Protein AF-A0A133VL98-F1 (afdb_monomer_lite)

Organism: NCBI:txid1698280

Sequence (195 aa):
MYLKSVEPREIEEGDVVAFSITGAKRARYNYPSTIIHRVVNIEERDGTLWFQTAGDKTGKDPFKIVEYNARSKFTGFKIPRVGLALLFLNTGQGRMWLLFSGVFLLSLKFVPDAWEGWRENKEKTESIHEGVEKLKETAGRPAAEGSDIVMKRDEYGDVSEVRREGAGGRTPGDLNLVRNSAASNAQVGGGQSGE

Radius of gyration: 48.78 Å; chains: 1; bounding box: 79×40×134 Å

Foldseek 3Di:
DDWDFDQLVPDDQQWWFKFADDPVCCVVPVDDRIDTFGFHDWDDDPNWIWTFTQHPPGGTDPGIGTRVRTGTIDPPDDPPCPVVLVVLCVDPVVVVVVVCVVVVVVCVVVVVVVVVVVVVVVVVVVVVVVVVVVVCVVVVPPPPDDDPFDFDADPVGDTDGDDDDDDDDDDDDDDDDDDDDDDDDDDDDDDDDDD

Structure (mmCIF, N/CA/C/O backbone):
data_AF-A0A133VL98-F1
#
_entry.id   AF-A0A133VL98-F1
#
loop_
_atom_site.group_PDB
_atom_site.id
_atom_site.type_symbol
_atom_site.label_atom_id
_atom_site.label_alt_id
_atom_site.label_comp_id
_atom_site.label_asym_id
_atom_site.label_entity_id
_atom_site.label_seq_id
_atom_site.pdbx_PDB_ins_code
_atom_site.Cartn_x
_atom_site.Cartn_y
_atom_site.Cartn_z
_atom_site.occupancy
_atom_site.B_iso_or_equiv
_atom_site.auth_seq_id
_atom_site.auth_comp_id
_atom_site.auth_asym_id
_atom_site.auth_atom_id
_atom_site.pdbx_PDB_model_num
ATOM 1 N N . MET A 1 1 ? -2.925 -1.765 -2.560 1.00 55.00 1 MET A N 1
ATOM 2 C CA . MET A 1 1 ? -4.068 -1.821 -1.628 1.00 55.00 1 MET A CA 1
ATOM 3 C C . MET A 1 1 ? -5.061 -0.790 -2.113 1.00 55.00 1 MET A C 1
ATOM 5 O O . MET A 1 1 ? -4.667 0.361 -2.230 1.00 55.00 1 MET A O 1
ATOM 9 N N . TYR A 1 2 ? -6.269 -1.207 -2.488 1.00 59.25 2 TYR A N 1
ATOM 10 C CA . TYR A 1 2 ? -7.323 -0.291 -2.919 1.00 59.25 2 TYR A CA 1
ATOM 11 C C . TYR A 1 2 ? -8.307 -0.094 -1.763 1.00 59.25 2 TYR A C 1
ATOM 13 O O . TYR A 1 2 ? -8.718 -1.065 -1.126 1.00 59.25 2 TYR A O 1
ATOM 21 N N . LEU A 1 3 ? -8.614 1.163 -1.459 1.00 63.81 3 LEU A N 1
ATOM 22 C CA . LEU A 1 3 ? -9.565 1.563 -0.429 1.00 63.81 3 LEU A CA 1
ATOM 23 C C . LEU A 1 3 ? -10.762 2.181 -1.142 1.00 63.81 3 LEU A C 1
ATOM 25 O O . LEU A 1 3 ? -10.590 3.128 -1.908 1.00 63.81 3 LEU A O 1
ATOM 29 N N . LYS A 1 4 ? -11.959 1.644 -0.901 1.00 71.44 4 LYS A N 1
ATOM 30 C CA . LYS A 1 4 ? -13.205 2.232 -1.397 1.00 71.44 4 LYS A CA 1
ATOM 31 C C . LYS A 1 4 ? -13.918 2.897 -0.227 1.00 71.44 4 LYS A C 1
ATOM 33 O O . LYS A 1 4 ? -13.936 2.350 0.879 1.00 71.44 4 LYS A O 1
ATOM 38 N N . SER A 1 5 ? -14.476 4.081 -0.464 1.00 74.25 5 SER A N 1
ATOM 39 C CA . SER A 1 5 ? -15.420 4.670 0.482 1.00 74.25 5 SER A CA 1
ATOM 40 C C . SER A 1 5 ? -16.646 3.760 0.549 1.00 74.25 5 SER A C 1
ATOM 42 O O . SER A 1 5 ? -17.166 3.356 -0.492 1.00 74.25 5 SER A O 1
ATOM 44 N N . VAL A 1 6 ? -17.026 3.373 1.759 1.00 76.00 6 VAL A N 1
ATOM 45 C CA . VAL A 1 6 ? -18.205 2.547 2.026 1.00 76.00 6 VAL A CA 1
ATOM 46 C C . VAL A 1 6 ? -19.011 3.208 3.121 1.00 76.00 6 VAL A C 1
ATOM 48 O O . VAL A 1 6 ? -18.450 3.929 3.954 1.00 76.00 6 VAL A O 1
ATOM 51 N N . GLU A 1 7 ? -20.311 2.951 3.124 1.00 82.62 7 GLU A N 1
ATOM 52 C CA . GLU A 1 7 ? -21.143 3.363 4.241 1.00 82.62 7 GLU A CA 1
ATOM 53 C C . GLU A 1 7 ? -20.787 2.529 5.480 1.00 82.62 7 GLU A C 1
ATOM 55 O O . GLU A 1 7 ? -20.536 1.327 5.361 1.00 82.62 7 GLU A O 1
ATOM 60 N N . PRO A 1 8 ? -20.776 3.120 6.687 1.00 80.38 8 PRO A N 1
ATOM 61 C CA . PRO A 1 8 ? -20.433 2.378 7.897 1.00 80.38 8 PRO A CA 1
ATOM 62 C C . PRO A 1 8 ? -21.320 1.152 8.155 1.00 80.38 8 PRO A C 1
ATOM 64 O O . PRO A 1 8 ? -20.872 0.196 8.775 1.00 80.38 8 PRO A O 1
ATOM 67 N N . ARG A 1 9 ? -22.556 1.154 7.644 1.00 84.31 9 ARG A N 1
ATOM 68 C CA . ARG A 1 9 ? -23.511 0.042 7.766 1.00 84.31 9 ARG A CA 1
ATOM 69 C C . ARG A 1 9 ? -23.182 -1.165 6.883 1.00 84.31 9 ARG A C 1
ATOM 71 O O . ARG A 1 9 ? -23.701 -2.243 7.130 1.00 84.31 9 ARG A O 1
ATOM 78 N N . GLU A 1 10 ? -22.321 -0.999 5.881 1.00 85.38 10 GLU A N 1
ATOM 79 C CA . GLU A 1 10 ? -21.840 -2.084 5.009 1.00 85.38 10 GLU A CA 1
ATOM 80 C C . GLU A 1 10 ? -20.572 -2.768 5.561 1.00 85.38 10 GLU A C 1
ATOM 82 O O . GLU A 1 10 ? -19.949 -3.602 4.887 1.00 85.38 10 GLU A O 1
ATOM 87 N N . ILE A 1 11 ? -20.123 -2.355 6.750 1.00 87.44 11 ILE A N 1
ATOM 88 C CA . ILE A 1 11 ? -18.962 -2.917 7.435 1.00 87.44 11 ILE A CA 1
ATOM 89 C C . ILE A 1 11 ? -19.421 -4.105 8.273 1.00 87.44 11 ILE A C 1
ATOM 91 O O . ILE A 1 11 ? -20.312 -3.979 9.108 1.00 87.44 11 ILE A O 1
ATOM 95 N N . GLU A 1 12 ? -18.756 -5.236 8.084 1.00 89.88 12 GLU A N 1
ATOM 96 C CA . GLU A 1 12 ? -19.030 -6.488 8.777 1.00 89.88 12 GLU A CA 1
ATOM 97 C C . GLU A 1 12 ? -17.832 -6.912 9.638 1.00 89.88 12 GLU A C 1
ATOM 99 O O . GLU A 1 12 ? -16.698 -6.443 9.478 1.00 89.88 12 GLU A O 1
ATOM 104 N N . GLU A 1 13 ? -18.077 -7.818 10.584 1.00 91.38 13 GLU A N 1
ATOM 105 C CA . GLU A 1 13 ? -16.995 -8.446 11.339 1.00 91.38 13 GLU A CA 1
ATOM 106 C C . GLU A 1 13 ? -16.035 -9.180 10.387 1.00 91.38 13 GLU A C 1
ATOM 108 O O . GLU A 1 13 ? -16.440 -9.899 9.478 1.00 91.38 13 GLU A O 1
ATOM 113 N N . GLY A 1 14 ? -14.731 -8.997 10.594 1.00 88.00 14 GLY A N 1
ATOM 114 C CA . GLY A 1 14 ? -13.674 -9.544 9.743 1.00 88.00 14 GLY A CA 1
ATOM 115 C C . GLY A 1 14 ? -13.145 -8.578 8.680 1.00 88.00 14 GLY A C 1
ATOM 116 O O . GLY A 1 14 ? -12.031 -8.797 8.182 1.00 88.00 14 GLY A O 1
ATOM 117 N N . ASP A 1 15 ? -13.862 -7.489 8.388 1.00 88.94 15 ASP A N 1
ATOM 118 C CA . ASP A 1 15 ? -13.418 -6.467 7.441 1.00 88.94 15 ASP A CA 1
ATOM 119 C C . ASP A 1 15 ? -12.188 -5.707 7.935 1.00 88.94 15 ASP A C 1
ATOM 121 O O . ASP A 1 15 ? -12.038 -5.410 9.119 1.00 88.94 15 ASP A O 1
ATOM 125 N N . VAL A 1 16 ? -11.318 -5.324 7.000 1.00 89.12 16 VAL A N 1
ATOM 126 C CA . VAL A 1 16 ? -10.194 -4.422 7.273 1.00 89.12 16 VAL A CA 1
ATOM 127 C C . VAL A 1 16 ? -10.589 -3.017 6.840 1.00 89.12 16 VAL A C 1
ATOM 129 O O . VAL A 1 16 ? -10.832 -2.766 5.659 1.00 89.12 16 VAL A O 1
ATOM 132 N N . VAL A 1 17 ? -10.652 -2.092 7.792 1.00 89.19 17 VAL A N 1
ATOM 133 C CA . VAL A 1 17 ? -11.197 -0.748 7.577 1.00 89.19 17 VAL A CA 1
ATOM 134 C C . VAL A 1 17 ? -10.201 0.303 8.058 1.00 89.19 17 VAL A C 1
ATOM 136 O O . VAL A 1 17 ? -9.507 0.132 9.062 1.00 89.19 17 VAL A O 1
ATOM 139 N N . ALA A 1 18 ? -10.116 1.401 7.308 1.00 90.00 18 ALA A N 1
ATOM 140 C CA . ALA A 1 18 ? -9.372 2.588 7.692 1.00 90.00 18 ALA A CA 1
ATOM 141 C C . ALA A 1 18 ? -10.236 3.484 8.593 1.00 90.00 18 ALA A C 1
ATOM 143 O O . ALA A 1 18 ? -11.269 4.010 8.161 1.00 90.00 18 ALA A O 1
ATOM 144 N N . PHE A 1 19 ? -9.785 3.689 9.827 1.00 89.62 19 PHE A N 1
ATOM 145 C CA . PHE A 1 19 ? -10.451 4.509 10.833 1.00 89.62 19 PHE A CA 1
ATOM 146 C C . PHE A 1 19 ? -9.652 5.767 11.152 1.00 89.62 19 PHE A C 1
ATOM 148 O O . PHE A 1 19 ? -8.428 5.728 11.282 1.00 89.62 19 PHE A O 1
ATOM 155 N N . SER A 1 20 ? -10.355 6.880 11.350 1.00 91.00 20 SER A N 1
ATOM 156 C CA . SER A 1 20 ? -9.773 8.114 11.876 1.00 91.00 20 SER A CA 1
ATOM 157 C C . SER A 1 20 ? -9.850 8.141 13.404 1.00 91.00 20 SER A C 1
ATOM 159 O O . SER A 1 20 ? -10.906 7.909 13.988 1.00 91.00 20 SER A O 1
ATOM 161 N N . ILE A 1 21 ? -8.735 8.425 14.076 1.00 90.06 21 ILE A N 1
ATOM 162 C CA . ILE A 1 21 ? -8.673 8.419 15.543 1.00 90.06 21 ILE A CA 1
ATOM 163 C C . ILE A 1 21 ? -8.759 9.843 16.088 1.00 90.06 21 ILE A C 1
ATOM 165 O O . ILE A 1 21 ? -7.997 10.736 15.710 1.00 90.06 21 ILE A O 1
ATOM 169 N N . THR A 1 22 ? -9.687 10.055 17.022 1.00 89.38 22 THR A N 1
ATOM 170 C CA . THR A 1 22 ? -9.916 11.358 17.657 1.00 89.38 22 THR A CA 1
ATOM 171 C C . THR A 1 22 ? -8.702 11.819 18.472 1.00 89.38 22 THR A C 1
ATOM 173 O O . THR A 1 22 ? -7.936 11.010 18.995 1.00 89.38 22 THR A O 1
ATOM 176 N N . GLY A 1 23 ? -8.522 13.139 18.623 1.00 87.88 23 GLY A N 1
ATOM 177 C CA . GLY A 1 23 ? -7.403 13.735 19.376 1.00 87.88 23 GLY A CA 1
ATOM 178 C C . GLY A 1 23 ? -7.203 13.148 20.778 1.00 87.88 23 GLY A C 1
ATOM 179 O O . GLY A 1 23 ? -6.084 12.787 21.130 1.00 87.88 23 GLY A O 1
ATOM 180 N N . ALA A 1 24 ? -8.291 12.956 21.528 1.00 88.19 24 ALA A N 1
ATOM 181 C CA . ALA A 1 24 ? -8.246 12.399 22.880 1.00 88.19 24 ALA A CA 1
ATOM 182 C C . ALA A 1 24 ? -7.661 10.974 22.928 1.00 88.19 24 ALA A C 1
ATOM 184 O O . ALA A 1 24 ? -6.844 10.663 23.793 1.00 88.19 24 ALA A O 1
ATOM 185 N N . LYS A 1 25 ? -8.037 10.106 21.978 1.00 87.81 25 LYS A N 1
ATOM 186 C CA . LYS A 1 25 ? -7.529 8.725 21.907 1.00 87.81 25 LYS A CA 1
ATOM 187 C C . LYS A 1 25 ? -6.070 8.680 21.456 1.00 87.81 25 LYS A C 1
ATOM 189 O O . LYS A 1 25 ? -5.300 7.890 21.995 1.00 87.81 25 LYS A O 1
ATOM 194 N N . ARG A 1 26 ? -5.681 9.560 20.525 1.00 91.38 26 ARG A N 1
ATOM 195 C CA . ARG A 1 26 ? -4.285 9.700 20.076 1.00 91.38 26 ARG A CA 1
ATOM 196 C C . ARG A 1 26 ? -3.366 10.087 21.224 1.00 91.38 26 ARG A C 1
ATOM 198 O O . ARG A 1 26 ? -2.370 9.413 21.439 1.00 91.38 26 ARG A O 1
ATOM 205 N N . ALA A 1 27 ? -3.743 11.104 21.997 1.00 89.81 27 ALA A N 1
ATOM 206 C CA . ALA A 1 27 ? -2.965 11.546 23.151 1.00 89.81 27 ALA A CA 1
ATOM 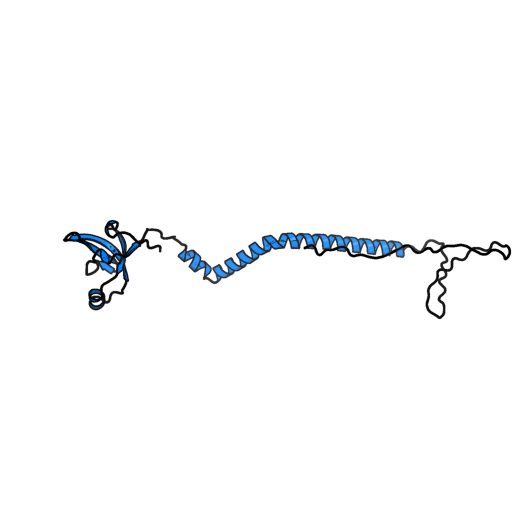207 C C . ALA A 1 27 ? -2.871 10.468 24.245 1.00 89.81 27 ALA A C 1
ATOM 209 O O . ALA A 1 27 ? -1.820 10.301 24.853 1.00 89.81 27 ALA A O 1
ATOM 210 N N . ARG A 1 28 ? -3.952 9.711 24.477 1.00 92.25 28 ARG A N 1
ATOM 211 C CA . ARG A 1 28 ? -4.004 8.698 25.541 1.00 92.25 28 ARG A CA 1
ATOM 212 C C . ARG A 1 28 ? -3.245 7.410 25.218 1.00 92.25 28 ARG A C 1
ATOM 214 O O . ARG A 1 28 ? -2.645 6.832 26.115 1.00 92.25 28 ARG A O 1
ATOM 221 N N . TYR A 1 29 ? -3.312 6.943 23.972 1.00 88.12 29 TYR A N 1
ATOM 222 C CA . TYR A 1 29 ? -2.774 5.636 23.569 1.00 88.12 29 TYR A CA 1
ATOM 223 C C . TYR A 1 29 ? -1.619 5.729 22.560 1.00 88.12 29 TYR A C 1
ATOM 225 O O . TYR A 1 29 ? -1.160 4.701 22.075 1.00 88.12 29 TYR A O 1
ATOM 233 N N . ASN A 1 30 ? -1.156 6.939 22.231 1.00 89.81 30 ASN A N 1
ATOM 234 C CA . ASN A 1 30 ? -0.119 7.207 21.228 1.00 89.81 30 ASN A CA 1
ATOM 235 C C . ASN A 1 30 ? -0.441 6.639 19.828 1.00 89.81 30 ASN A C 1
ATOM 237 O O . ASN A 1 30 ? 0.424 6.123 19.123 1.00 89.81 30 ASN A O 1
ATOM 241 N N . TYR A 1 31 ? -1.714 6.711 19.432 1.00 88.81 31 TYR A N 1
ATOM 242 C CA . TYR A 1 31 ? -2.167 6.272 18.110 1.00 88.81 31 TYR A CA 1
ATOM 243 C C . TYR A 1 31 ? -1.936 7.360 17.045 1.00 88.81 31 TYR A C 1
ATOM 245 O O . TYR A 1 31 ? -2.099 8.550 17.339 1.00 88.81 31 TYR A O 1
ATOM 253 N N . PRO A 1 32 ? -1.632 6.987 15.788 1.00 90.81 32 PRO A N 1
ATOM 254 C CA . PRO A 1 32 ? -1.598 7.933 14.675 1.00 90.81 32 PRO A CA 1
ATOM 255 C C . PRO A 1 32 ? -3.006 8.459 14.332 1.00 90.81 32 PRO A C 1
ATOM 257 O O . PRO A 1 32 ? -4.022 8.000 14.853 1.00 90.81 32 PRO A O 1
ATOM 260 N N . SER A 1 33 ? -3.082 9.448 13.434 1.00 90.75 33 SER A N 1
ATOM 261 C CA . SER A 1 33 ? -4.352 10.046 12.976 1.00 90.75 33 SER A CA 1
ATOM 262 C C . SER A 1 33 ? -5.288 9.068 12.272 1.00 90.75 33 SER A C 1
ATOM 264 O O . SER A 1 33 ? -6.508 9.223 12.352 1.00 90.75 33 SER A O 1
ATOM 266 N N . THR A 1 34 ? -4.720 8.080 11.586 1.00 90.12 34 THR A N 1
ATOM 267 C CA . THR A 1 34 ? -5.447 7.059 10.836 1.00 90.12 34 THR A CA 1
ATOM 268 C C . THR A 1 34 ? -4.836 5.699 11.128 1.00 90.12 34 THR A C 1
ATOM 270 O O . THR A 1 34 ? -3.613 5.564 11.111 1.00 90.12 34 THR A O 1
ATOM 273 N N . ILE A 1 35 ? -5.683 4.702 11.363 1.00 89.88 35 ILE A N 1
ATOM 274 C CA . ILE A 1 35 ? -5.284 3.300 11.513 1.00 89.88 35 ILE A CA 1
ATOM 275 C C . ILE A 1 35 ? -6.055 2.415 10.547 1.00 89.88 35 ILE A C 1
ATOM 277 O O . ILE A 1 35 ? -7.164 2.751 10.146 1.00 89.88 35 ILE A O 1
ATOM 281 N N . ILE A 1 36 ? -5.466 1.280 10.187 1.00 90.31 36 ILE A N 1
ATOM 282 C CA . ILE A 1 36 ? -6.077 0.279 9.311 1.00 90.31 36 ILE A CA 1
ATOM 283 C C . ILE A 1 36 ? -6.112 -1.033 10.082 1.00 90.31 36 ILE A C 1
ATOM 285 O O . ILE A 1 36 ? -5.116 -1.752 10.108 1.00 90.31 36 ILE A O 1
ATOM 289 N N . HIS A 1 37 ? -7.231 -1.315 10.740 1.00 92.50 37 HIS A N 1
ATOM 290 C CA . HIS A 1 37 ? -7.387 -2.473 11.621 1.00 92.50 37 HIS A CA 1
ATOM 291 C C . HIS A 1 37 ? -8.571 -3.338 11.176 1.00 92.50 37 HIS A C 1
ATOM 293 O O . HIS A 1 37 ? -9.436 -2.896 10.413 1.00 92.50 37 HIS A O 1
ATOM 299 N N . ARG A 1 38 ? -8.597 -4.586 11.653 1.00 92.38 38 ARG A N 1
ATOM 300 C CA . ARG A 1 38 ? -9.685 -5.529 11.394 1.00 92.38 38 ARG A CA 1
ATOM 301 C C . ARG A 1 38 ? -10.812 -5.323 12.392 1.00 92.38 38 ARG A C 1
ATOM 303 O O . ARG A 1 38 ? -10.549 -5.255 13.591 1.00 92.38 38 ARG A O 1
ATOM 310 N N . VAL A 1 39 ? -12.049 -5.256 11.922 1.00 93.12 39 VAL A N 1
ATOM 311 C CA . VAL A 1 39 ? -13.232 -5.252 12.784 1.00 93.12 39 VAL A CA 1
ATOM 312 C C . VAL A 1 39 ? -13.392 -6.644 13.379 1.00 93.12 39 VAL A C 1
ATOM 314 O O . VAL A 1 39 ? -13.427 -7.634 12.656 1.00 93.12 39 VAL A O 1
ATOM 317 N N . VAL A 1 40 ? -13.441 -6.731 14.704 1.00 94.00 40 VAL A N 1
ATOM 318 C CA . VAL A 1 40 ? -13.611 -7.999 15.432 1.00 94.00 40 VAL A CA 1
ATOM 319 C C . VAL A 1 40 ? -14.949 -8.093 16.140 1.00 94.00 40 VAL A C 1
ATOM 321 O O . VAL A 1 40 ? -15.316 -9.179 16.570 1.00 94.00 40 VAL A O 1
ATOM 324 N N . ASN A 1 41 ? -15.628 -6.962 16.329 1.00 93.56 41 ASN A N 1
ATOM 325 C CA . ASN A 1 41 ? -16.986 -6.926 16.838 1.00 93.56 41 ASN A CA 1
ATOM 326 C C . ASN A 1 41 ? -17.671 -5.604 16.465 1.00 93.56 41 ASN A C 1
ATOM 328 O O . ASN A 1 41 ? -17.003 -4.565 16.390 1.00 93.56 41 ASN A O 1
ATOM 332 N N . ILE A 1 42 ? -18.985 -5.650 16.254 1.00 93.81 42 ILE A N 1
ATOM 333 C CA . ILE A 1 42 ? -19.828 -4.480 15.992 1.00 93.81 42 ILE A CA 1
ATOM 334 C C . ILE A 1 42 ? -20.929 -4.431 17.051 1.00 93.81 42 ILE A C 1
ATOM 336 O O . ILE A 1 42 ? -21.675 -5.390 17.226 1.00 93.81 42 ILE A O 1
ATOM 340 N N . GLU A 1 43 ? -21.045 -3.303 17.748 1.00 93.38 43 GLU A N 1
ATOM 341 C CA . GLU A 1 43 ? -22.128 -3.051 18.698 1.00 93.38 43 GLU A CA 1
ATOM 342 C C . GLU A 1 43 ? -22.950 -1.848 18.253 1.00 93.38 43 GLU A C 1
ATOM 344 O O . GLU A 1 43 ? -22.394 -0.800 17.936 1.00 93.38 43 GLU A O 1
ATOM 349 N N . GLU A 1 44 ? -24.272 -1.959 18.306 1.00 92.88 44 GLU A N 1
ATOM 350 C CA . GLU A 1 44 ? -25.168 -0.823 18.115 1.00 92.88 44 GLU A CA 1
ATOM 351 C C . GLU A 1 44 ? -25.629 -0.295 19.476 1.00 92.88 44 GLU A C 1
ATOM 353 O O . GLU A 1 44 ? -26.091 -1.053 20.332 1.00 92.88 44 GLU A O 1
ATOM 358 N N . ARG A 1 45 ? -25.473 1.013 19.700 1.00 91.62 45 ARG A N 1
ATOM 359 C CA . ARG A 1 45 ? -25.960 1.704 20.901 1.00 91.62 45 ARG A CA 1
ATOM 360 C C . ARG A 1 45 ? -26.615 3.005 20.477 1.00 91.62 45 ARG A C 1
ATOM 362 O O . ARG A 1 45 ? -25.981 3.798 19.785 1.00 91.62 45 ARG A O 1
ATOM 369 N N . ASP A 1 46 ? -27.866 3.206 20.879 1.00 89.06 46 ASP A N 1
ATOM 370 C CA . ASP A 1 46 ? -28.643 4.415 20.573 1.00 89.06 46 ASP A CA 1
ATOM 371 C C . ASP A 1 46 ? -28.686 4.741 19.064 1.00 89.06 46 ASP A C 1
ATOM 373 O O . ASP A 1 46 ? -28.533 5.888 18.649 1.00 89.06 46 ASP A O 1
ATOM 377 N N . GLY A 1 47 ? -28.827 3.708 18.221 1.00 86.94 47 GLY A N 1
ATOM 378 C CA . GLY A 1 47 ? -28.854 3.841 16.757 1.00 86.94 47 GLY A CA 1
ATOM 379 C C . GLY A 1 47 ? -27.506 4.182 16.112 1.00 86.94 47 GLY A C 1
ATOM 380 O O . GLY A 1 47 ? -27.463 4.487 14.922 1.00 86.94 47 GLY A O 1
ATOM 381 N N . THR A 1 48 ? -26.417 4.162 16.887 1.00 90.38 48 THR A N 1
ATOM 382 C CA . THR A 1 48 ? -25.053 4.442 16.426 1.00 90.38 48 THR A CA 1
ATOM 383 C C . THR A 1 48 ? -24.208 3.172 16.477 1.00 90.38 48 THR A C 1
ATOM 385 O O . THR A 1 48 ? -24.151 2.503 17.516 1.00 90.38 48 THR A O 1
ATOM 388 N N . LEU A 1 49 ? -23.492 2.859 15.391 1.00 91.81 49 LEU A N 1
ATOM 389 C CA . LEU A 1 49 ? -22.579 1.714 15.356 1.00 91.81 49 LEU A CA 1
ATOM 390 C C . LEU A 1 49 ? -21.229 2.029 16.022 1.00 91.81 49 LEU A C 1
ATOM 392 O O . LEU A 1 49 ? -20.614 3.086 15.830 1.00 91.81 49 LEU A O 1
ATOM 396 N N . TRP A 1 50 ? -20.746 1.061 16.795 1.00 93.19 50 TRP A N 1
ATOM 397 C CA . TRP A 1 50 ? -19.465 1.062 17.483 1.00 93.19 50 TRP A CA 1
ATOM 398 C C . TRP A 1 50 ? -18.655 -0.155 17.056 1.00 93.19 50 TRP A C 1
ATOM 400 O O . TRP A 1 50 ? -19.010 -1.299 17.323 1.00 93.19 50 TRP A O 1
ATOM 410 N N . PHE A 1 51 ? -17.511 0.107 16.444 1.00 93.75 51 PHE A N 1
ATOM 411 C CA . PHE A 1 51 ? -16.582 -0.902 15.972 1.00 93.75 51 PHE A CA 1
ATOM 412 C C . PHE A 1 51 ? -15.524 -1.193 17.029 1.00 93.75 51 PHE A C 1
ATOM 414 O O . PHE A 1 51 ? -14.794 -0.301 17.468 1.00 93.75 51 PHE A O 1
ATOM 421 N N . GLN A 1 52 ? -15.403 -2.456 17.415 1.00 94.31 52 GLN A N 1
ATOM 422 C CA . GLN A 1 52 ? -14.231 -2.963 18.108 1.00 94.31 52 GLN A CA 1
ATOM 423 C C . GLN A 1 52 ? -13.251 -3.482 17.060 1.00 94.31 52 GLN A C 1
ATOM 425 O O . GLN A 1 52 ? -13.588 -4.343 16.247 1.00 94.31 52 GLN A O 1
ATOM 430 N N . THR A 1 53 ? -12.026 -2.975 17.094 1.00 94.12 53 THR A N 1
ATOM 431 C CA . THR A 1 53 ? -10.999 -3.295 16.104 1.00 94.12 53 THR A CA 1
ATOM 432 C C . THR A 1 53 ? -9.822 -4.028 16.734 1.00 94.12 53 THR A C 1
ATOM 434 O O . THR A 1 53 ? -9.640 -4.004 17.954 1.00 94.12 53 THR A O 1
ATOM 437 N N . ALA A 1 54 ? -9.058 -4.740 15.909 1.00 93.06 54 ALA A N 1
ATOM 438 C CA . ALA A 1 54 ? -7.832 -5.418 16.292 1.00 93.06 54 ALA A CA 1
ATOM 439 C C . ALA A 1 54 ? -6.773 -5.275 15.196 1.00 93.06 54 ALA A C 1
ATOM 441 O O . ALA A 1 54 ? -7.061 -5.439 14.004 1.00 93.06 54 ALA A O 1
ATOM 442 N N . GLY A 1 55 ? -5.538 -4.996 15.602 1.00 87.00 55 GLY A N 1
ATOM 443 C CA . GLY A 1 55 ? -4.397 -5.041 14.696 1.00 87.00 55 GLY A CA 1
ATOM 444 C C . GLY A 1 55 ? -3.945 -6.482 14.462 1.00 87.00 55 GLY A C 1
ATOM 445 O O . GLY A 1 55 ? -3.958 -7.301 15.380 1.00 87.00 55 GLY A O 1
ATOM 446 N N . ASP A 1 56 ? -3.477 -6.786 13.248 1.00 81.31 56 ASP A N 1
ATOM 447 C CA . ASP A 1 56 ? -3.093 -8.150 12.839 1.00 81.31 56 ASP A CA 1
ATOM 448 C C . ASP A 1 56 ? -1.989 -8.784 13.714 1.00 81.31 56 ASP A C 1
ATOM 450 O O . ASP A 1 56 ? -1.839 -10.003 13.731 1.00 81.31 56 ASP A O 1
ATOM 454 N N . LYS A 1 57 ? -1.208 -7.972 14.441 1.00 82.25 57 LYS A N 1
ATOM 455 C CA . LYS A 1 57 ? -0.163 -8.433 15.375 1.00 82.25 57 LYS A CA 1
ATOM 456 C C . LYS A 1 57 ? -0.359 -7.982 16.824 1.00 82.25 57 LYS A C 1
ATOM 458 O O . LYS A 1 57 ? 0.361 -8.453 17.696 1.00 82.25 57 LYS A O 1
ATOM 463 N N . THR A 1 58 ? -1.276 -7.054 17.080 1.00 78.94 58 THR A N 1
ATOM 464 C CA . THR A 1 58 ? -1.379 -6.325 18.357 1.00 78.94 58 THR A CA 1
ATOM 465 C C . THR A 1 58 ? -2.620 -6.682 19.172 1.00 78.94 58 THR A C 1
ATOM 467 O O . THR A 1 58 ? -2.759 -6.203 20.294 1.00 78.94 58 THR A O 1
ATOM 470 N N . GLY A 1 59 ? -3.488 -7.566 18.668 1.00 87.44 59 GLY A N 1
ATOM 471 C CA . GLY A 1 59 ? -4.705 -7.967 19.373 1.00 87.44 59 GLY A CA 1
ATOM 472 C C . GLY A 1 59 ? -5.774 -6.871 19.363 1.00 87.44 59 GLY A C 1
ATOM 473 O O . GLY A 1 59 ? -5.734 -5.972 18.524 1.00 87.44 59 GLY A O 1
ATOM 474 N N . LYS A 1 60 ? -6.763 -6.979 20.262 1.00 92.44 60 LYS A N 1
ATOM 475 C CA . LYS A 1 60 ? -7.905 -6.050 20.344 1.00 92.44 60 LYS A CA 1
ATOM 476 C C . LYS A 1 60 ? -7.465 -4.669 20.836 1.00 92.44 60 LYS A C 1
ATOM 478 O O . LYS A 1 60 ? -6.741 -4.563 21.823 1.00 92.44 60 LYS A O 1
ATOM 483 N N . ASP A 1 61 ? -7.978 -3.625 20.198 1.00 90.38 61 ASP A N 1
ATOM 484 C CA . ASP A 1 61 ? -7.714 -2.243 20.587 1.00 90.38 61 ASP A CA 1
ATOM 485 C C . ASP A 1 61 ? -8.384 -1.900 21.930 1.00 90.38 61 ASP A C 1
ATOM 487 O O . ASP A 1 61 ? -9.486 -2.376 22.218 1.00 90.38 61 ASP A O 1
ATOM 491 N N . PRO A 1 62 ? -7.784 -1.024 22.756 1.00 89.75 62 PRO A N 1
ATOM 492 C CA . PRO A 1 62 ? -8.302 -0.704 24.089 1.00 89.75 62 PRO A CA 1
ATOM 493 C C . PRO A 1 62 ? -9.547 0.202 24.071 1.00 89.75 62 PRO A C 1
ATOM 495 O O . PRO A 1 62 ? -10.001 0.656 25.120 1.00 89.75 62 PRO A O 1
ATOM 498 N N . PHE A 1 63 ? -10.085 0.519 22.892 1.00 90.62 63 PHE A N 1
ATOM 499 C CA . PHE A 1 63 ? -11.252 1.373 22.714 1.00 90.62 63 PHE A CA 1
ATOM 500 C C . PHE A 1 63 ? -12.075 0.940 21.500 1.00 90.62 63 PHE A C 1
ATOM 502 O O . PHE A 1 63 ? -11.564 0.329 20.566 1.00 90.62 63 PHE A O 1
ATOM 509 N N . LYS A 1 64 ? -13.342 1.357 21.490 1.00 91.62 64 LYS A N 1
ATOM 510 C CA . LYS A 1 64 ? -14.241 1.235 20.337 1.00 91.62 64 LYS A CA 1
ATOM 511 C C . LYS A 1 64 ? -14.224 2.503 19.495 1.00 91.62 64 LYS A C 1
ATOM 513 O O . LYS A 1 64 ? -13.957 3.598 20.007 1.00 91.62 64 LYS A O 1
ATOM 518 N N . ILE A 1 65 ? -14.498 2.375 18.207 1.00 91.19 65 ILE A N 1
ATOM 519 C CA . ILE A 1 65 ? -14.496 3.458 17.225 1.00 91.19 65 ILE A CA 1
ATOM 520 C C . ILE A 1 65 ? -15.917 3.645 16.711 1.00 91.19 65 ILE A C 1
ATOM 522 O O . ILE A 1 65 ? -16.571 2.685 16.341 1.00 91.19 65 ILE A O 1
ATOM 526 N N . VAL A 1 66 ? -16.398 4.883 16.708 1.00 91.44 66 VAL A N 1
ATOM 527 C CA . VAL A 1 66 ? -17.765 5.192 16.272 1.00 91.44 66 VAL A CA 1
ATOM 528 C C . VAL A 1 66 ? -17.851 5.248 14.751 1.00 91.44 66 VAL A C 1
ATOM 530 O O . VAL A 1 66 ? -16.865 5.596 14.096 1.00 91.44 66 VAL A O 1
ATOM 533 N N . GLU A 1 67 ? -19.030 4.968 14.208 1.00 87.81 67 GLU A N 1
ATOM 534 C CA . GLU A 1 67 ? -19.275 4.799 12.778 1.00 87.81 67 GLU A CA 1
ATOM 535 C C . GLU A 1 67 ? -18.812 5.949 11.880 1.00 87.81 67 GLU A C 1
ATOM 537 O O . GLU A 1 67 ? -18.205 5.713 10.839 1.00 87.81 67 GLU A O 1
ATOM 542 N N . TYR A 1 68 ? -18.965 7.196 12.330 1.00 85.19 68 TYR A N 1
ATOM 543 C CA . TYR A 1 68 ? -18.542 8.391 11.589 1.00 85.19 68 TYR A CA 1
ATOM 544 C C . TYR A 1 68 ? -17.020 8.507 11.401 1.00 85.19 68 TYR A C 1
ATOM 546 O O . TYR A 1 68 ? -16.544 9.323 10.613 1.00 85.19 68 TYR A O 1
ATOM 554 N N . ASN A 1 69 ? -16.231 7.711 12.127 1.00 85.25 69 ASN A N 1
ATOM 555 C CA . ASN A 1 69 ? -14.782 7.658 11.962 1.00 85.25 69 ASN A CA 1
ATOM 556 C C . ASN A 1 69 ? -14.327 6.571 10.978 1.00 85.25 69 ASN A C 1
ATOM 558 O O . ASN A 1 69 ? -13.130 6.510 10.678 1.00 85.25 69 ASN A O 1
ATOM 562 N N . ALA A 1 70 ? -15.230 5.718 10.488 1.00 82.88 70 ALA A N 1
ATOM 563 C CA . ALA A 1 70 ? -14.933 4.742 9.448 1.00 82.88 70 ALA A CA 1
ATOM 564 C C . ALA A 1 70 ? -14.911 5.448 8.087 1.00 82.88 70 ALA A C 1
ATOM 566 O O . ALA A 1 70 ? -15.916 5.996 7.646 1.00 82.88 70 ALA A O 1
ATOM 567 N N . ARG A 1 71 ? -13.748 5.486 7.424 1.00 77.94 71 ARG A N 1
ATOM 568 C CA . ARG A 1 71 ? -13.599 6.218 6.152 1.00 77.94 71 ARG A CA 1
ATOM 569 C C . ARG A 1 71 ? -13.666 5.321 4.930 1.00 77.94 71 ARG A C 1
ATOM 571 O O . ARG A 1 71 ? -14.169 5.730 3.883 1.00 77.94 71 ARG A O 1
ATOM 578 N N . SER A 1 72 ? -13.045 4.147 5.001 1.00 73.31 72 SER A N 1
ATOM 579 C CA . SER A 1 72 ? -12.857 3.306 3.817 1.00 73.31 72 SER A CA 1
ATOM 580 C C . SER A 1 72 ? -12.662 1.842 4.185 1.00 73.31 72 SER A C 1
ATOM 582 O O . SER A 1 72 ? -11.854 1.533 5.061 1.00 73.31 72 SER A O 1
ATOM 584 N N . LYS A 1 73 ? -13.341 0.943 3.469 1.00 75.25 73 LYS A N 1
ATOM 585 C CA . LYS A 1 73 ? -13.191 -0.513 3.592 1.00 75.25 73 LYS A CA 1
ATOM 586 C C . LYS A 1 73 ? -12.197 -1.013 2.558 1.00 75.25 73 LYS A C 1
ATOM 588 O O . LYS A 1 73 ? -12.149 -0.550 1.412 1.00 75.25 73 LYS A O 1
ATOM 593 N N . PHE A 1 74 ? -11.366 -1.954 2.983 1.00 70.75 74 PHE A N 1
ATOM 594 C CA . PHE A 1 74 ? -10.486 -2.681 2.091 1.00 70.75 74 PHE A CA 1
ATOM 595 C C . PHE A 1 74 ? -11.328 -3.622 1.229 1.00 70.75 74 PHE A C 1
ATOM 597 O O . PHE A 1 74 ? -11.952 -4.547 1.736 1.00 70.75 74 PHE A O 1
ATOM 604 N N . THR A 1 75 ? -11.330 -3.416 -0.086 1.00 60.91 75 THR A N 1
ATOM 605 C CA . THR A 1 75 ? -12.184 -4.174 -1.018 1.00 60.91 75 THR A CA 1
ATOM 606 C C . THR A 1 75 ? -11.669 -5.582 -1.336 1.00 60.91 75 THR A C 1
ATOM 608 O O . THR A 1 75 ? -12.073 -6.177 -2.330 1.00 60.91 75 THR A O 1
ATOM 611 N N . GLY A 1 76 ? -10.717 -6.118 -0.565 1.00 56.56 76 GLY A N 1
ATOM 612 C CA . GLY A 1 76 ? -10.133 -7.441 -0.816 1.00 56.56 76 GLY A CA 1
ATOM 613 C C . GLY A 1 76 ? -9.210 -7.515 -2.041 1.00 56.56 76 GLY A C 1
ATOM 614 O O . GLY A 1 76 ? -8.491 -8.501 -2.202 1.00 56.56 76 GLY A O 1
ATOM 615 N N . PHE A 1 77 ? -9.146 -6.471 -2.878 1.00 51.81 77 PHE A N 1
ATOM 616 C CA . PHE A 1 77 ? -8.278 -6.443 -4.053 1.00 51.81 77 PHE A CA 1
ATOM 617 C C . PHE A 1 77 ? -6.818 -6.189 -3.652 1.00 51.81 77 PHE A C 1
ATOM 619 O O . PHE A 1 77 ? -6.289 -5.070 -3.632 1.00 51.81 77 PHE A O 1
ATOM 626 N N . LYS A 1 78 ? -6.146 -7.278 -3.295 1.00 57.47 78 LYS A N 1
ATOM 627 C CA . LYS A 1 78 ? -4.693 -7.387 -3.258 1.00 57.47 78 LYS A CA 1
ATOM 628 C C . LYS A 1 78 ? -4.296 -7.931 -4.621 1.00 57.47 78 LYS A C 1
ATOM 630 O O . LYS A 1 78 ? -4.731 -9.023 -4.944 1.00 57.47 78 LYS A O 1
ATOM 635 N N . ILE A 1 79 ? -3.483 -7.223 -5.406 1.00 64.75 79 ILE A N 1
ATOM 636 C CA . ILE A 1 79 ? -2.836 -7.875 -6.550 1.00 64.75 79 ILE A CA 1
ATOM 637 C C . ILE A 1 79 ? -1.647 -8.642 -5.970 1.00 64.75 79 ILE A C 1
ATOM 639 O O . ILE A 1 79 ? -0.637 -8.015 -5.614 1.00 64.75 79 ILE A O 1
ATOM 643 N N . PRO A 1 80 ? -1.760 -9.966 -5.753 1.00 64.19 80 PRO A N 1
ATOM 644 C CA . PRO A 1 80 ? -0.646 -10.722 -5.219 1.00 64.19 80 PRO A CA 1
ATOM 645 C C . PRO A 1 80 ? 0.527 -10.604 -6.196 1.00 64.19 80 PRO A C 1
ATOM 647 O O . PRO A 1 80 ? 0.344 -10.580 -7.409 1.00 64.19 80 PRO A O 1
ATOM 650 N N . ARG A 1 81 ? 1.746 -10.527 -5.660 1.00 71.56 81 ARG A N 1
ATOM 651 C CA . ARG A 1 81 ? 3.003 -10.552 -6.429 1.00 71.56 81 ARG A CA 1
ATOM 652 C C . ARG A 1 81 ? 3.314 -9.340 -7.317 1.00 71.56 81 ARG A C 1
ATOM 654 O O . ARG A 1 81 ? 4.452 -9.253 -7.754 1.00 71.56 81 ARG A O 1
ATOM 661 N N . VAL A 1 82 ? 2.432 -8.350 -7.488 1.00 77.69 82 VAL A N 1
ATOM 662 C CA . VAL A 1 82 ? 2.825 -7.083 -8.156 1.00 77.69 82 VAL A CA 1
ATOM 663 C C . VAL A 1 82 ? 3.937 -6.374 -7.391 1.00 77.69 82 VAL A C 1
ATOM 665 O O . VAL A 1 82 ? 4.894 -5.903 -7.994 1.00 77.69 82 VAL A O 1
ATOM 668 N N . GLY A 1 83 ? 3.865 -6.377 -6.058 1.00 78.38 83 GLY A N 1
ATOM 669 C CA . GLY A 1 83 ? 4.958 -5.867 -5.230 1.00 78.38 83 GLY A CA 1
ATOM 670 C C . GLY A 1 83 ? 6.271 -6.614 -5.473 1.00 78.38 83 GLY A C 1
ATOM 671 O O . GLY A 1 83 ? 7.312 -5.980 -5.548 1.00 78.38 83 GLY A O 1
ATOM 672 N N . LEU A 1 84 ? 6.222 -7.936 -5.672 1.00 82.94 84 LEU A N 1
ATOM 673 C CA . LEU A 1 84 ? 7.401 -8.753 -5.984 1.00 82.94 84 LEU A CA 1
ATOM 674 C C . LEU A 1 84 ? 7.939 -8.474 -7.391 1.00 82.94 84 LEU A C 1
ATOM 676 O O . LEU A 1 84 ? 9.148 -8.398 -7.557 1.00 82.94 84 LEU A O 1
ATOM 680 N N . ALA A 1 85 ? 7.067 -8.278 -8.382 1.00 80.94 85 ALA A N 1
ATOM 681 C CA . ALA A 1 85 ? 7.470 -7.896 -9.732 1.00 80.94 85 ALA A CA 1
ATOM 682 C C . ALA A 1 85 ? 8.152 -6.519 -9.738 1.00 80.94 85 ALA A C 1
ATOM 684 O O . ALA A 1 85 ? 9.241 -6.378 -10.280 1.00 80.94 85 ALA A O 1
ATOM 685 N N . LEU A 1 86 ? 7.573 -5.523 -9.060 1.00 83.88 86 LEU A N 1
ATOM 686 C CA . LEU A 1 86 ? 8.191 -4.202 -8.898 1.00 83.88 86 LEU A CA 1
ATOM 687 C C . LEU A 1 86 ? 9.525 -4.280 -8.146 1.00 83.88 86 LEU A C 1
ATOM 689 O O . LEU A 1 86 ? 10.491 -3.622 -8.528 1.00 83.88 86 LEU A O 1
ATOM 693 N N . LEU A 1 87 ? 9.600 -5.115 -7.106 1.00 84.38 87 LEU A N 1
ATOM 694 C CA . LEU A 1 87 ? 10.838 -5.343 -6.367 1.00 84.38 87 LEU A CA 1
ATOM 695 C C . LEU A 1 87 ? 11.902 -5.996 -7.258 1.00 84.38 87 LEU A C 1
ATOM 697 O O . LEU A 1 87 ? 13.053 -5.570 -7.233 1.00 84.38 87 LEU A O 1
ATOM 701 N N . PHE A 1 88 ? 11.510 -6.972 -8.082 1.00 88.19 88 PHE A N 1
ATOM 702 C CA . PHE A 1 88 ? 12.373 -7.624 -9.063 1.00 88.19 88 PHE A CA 1
ATOM 703 C C . PHE A 1 88 ? 12.900 -6.624 -10.095 1.00 88.19 88 PHE A C 1
ATOM 705 O O . PHE A 1 88 ? 14.110 -6.570 -10.299 1.00 88.19 88 PHE A O 1
ATOM 712 N N . LEU A 1 89 ? 12.041 -5.774 -10.667 1.00 87.25 89 LEU A N 1
ATOM 713 C CA . LEU A 1 89 ? 12.455 -4.713 -11.595 1.00 87.25 89 LEU A CA 1
ATOM 714 C C . LEU A 1 89 ? 13.467 -3.742 -10.964 1.00 87.25 89 LEU A C 1
ATOM 716 O O . LEU A 1 89 ? 14.322 -3.214 -11.670 1.00 87.25 89 LEU A O 1
ATOM 720 N N . ASN A 1 90 ? 13.409 -3.527 -9.646 1.00 88.06 90 ASN A N 1
ATOM 721 C CA . ASN A 1 90 ? 14.366 -2.677 -8.936 1.00 88.06 90 ASN A CA 1
ATOM 722 C C . ASN A 1 90 ? 15.698 -3.382 -8.594 1.00 88.06 90 ASN A C 1
ATOM 724 O O . ASN A 1 90 ? 16.661 -2.736 -8.172 1.00 88.06 90 ASN A O 1
ATOM 728 N N . THR A 1 91 ? 15.796 -4.700 -8.776 1.00 93.19 91 THR A N 1
ATOM 729 C CA . THR A 1 91 ? 17.072 -5.416 -8.628 1.00 93.19 91 THR A CA 1
ATOM 730 C C . THR A 1 91 ? 18.003 -5.147 -9.814 1.00 93.19 91 THR A C 1
ATOM 732 O O . THR A 1 91 ? 17.563 -4.796 -10.908 1.00 93.19 91 THR A O 1
ATOM 735 N N . GLY A 1 92 ? 19.313 -5.349 -9.628 1.00 92.62 92 GLY A N 1
ATOM 736 C CA . GLY A 1 92 ? 20.282 -5.234 -10.728 1.00 92.62 92 GLY A CA 1
ATOM 737 C C . GLY A 1 92 ? 19.975 -6.179 -11.896 1.00 92.62 92 GLY A C 1
ATOM 738 O O . GLY A 1 92 ? 20.050 -5.770 -13.052 1.00 92.62 92 GLY A O 1
ATOM 739 N N . GLN A 1 93 ? 19.548 -7.408 -11.591 1.00 90.88 93 GLN A N 1
ATOM 740 C CA . GLN A 1 93 ? 19.176 -8.416 -12.588 1.00 90.88 93 GLN A CA 1
ATOM 741 C C . GLN A 1 93 ? 17.895 -8.034 -13.341 1.00 90.88 93 GLN A C 1
ATOM 743 O O . GLN A 1 93 ? 17.854 -8.135 -14.565 1.00 90.88 93 GLN A O 1
ATOM 748 N N . GLY A 1 94 ? 16.874 -7.535 -12.637 1.00 90.06 94 GLY A N 1
ATOM 749 C CA . GLY A 1 94 ? 15.629 -7.091 -13.266 1.00 90.06 94 GLY A CA 1
ATOM 750 C C . GLY A 1 94 ? 15.822 -5.882 -14.181 1.00 90.06 94 GLY A C 1
ATOM 751 O O . GLY A 1 94 ? 15.242 -5.841 -15.264 1.00 90.06 94 GLY A O 1
ATOM 752 N N . ARG A 1 95 ? 16.702 -4.940 -13.813 1.00 91.81 95 ARG A N 1
ATOM 753 C CA . ARG A 1 95 ? 17.072 -3.823 -14.697 1.00 91.81 95 ARG A CA 1
ATOM 754 C C . ARG A 1 95 ? 17.781 -4.295 -15.963 1.00 91.81 95 ARG A C 1
ATOM 756 O O . ARG A 1 95 ? 17.435 -3.828 -17.042 1.00 91.81 95 ARG A O 1
ATOM 763 N N . MET A 1 96 ? 18.732 -5.227 -15.852 1.00 94.38 96 MET A N 1
ATOM 764 C CA . MET A 1 96 ? 19.371 -5.818 -17.035 1.00 94.38 96 MET A CA 1
ATOM 765 C C . MET A 1 96 ? 18.342 -6.511 -17.923 1.00 94.38 96 MET A C 1
ATOM 767 O O . MET A 1 96 ? 18.331 -6.277 -19.125 1.00 94.38 96 MET A O 1
ATOM 771 N N . TRP A 1 97 ? 17.444 -7.308 -17.341 1.00 94.62 97 TRP A N 1
ATOM 772 C CA . TRP A 1 97 ? 16.376 -7.968 -18.088 1.00 94.62 97 TRP A CA 1
ATOM 773 C C . TRP A 1 97 ? 15.488 -6.965 -18.835 1.00 94.62 97 TRP A C 1
ATOM 775 O O . TRP A 1 97 ? 15.176 -7.177 -20.002 1.00 94.62 97 TRP A O 1
ATOM 785 N N . LEU A 1 98 ? 15.143 -5.839 -18.205 1.00 92.81 98 LEU A N 1
ATOM 786 C CA . LEU A 1 98 ? 14.332 -4.787 -18.820 1.00 92.81 98 LEU A CA 1
ATOM 787 C C . LEU A 1 98 ? 15.066 -4.089 -19.975 1.00 92.81 98 LEU A C 1
ATOM 789 O O . LEU A 1 98 ? 14.469 -3.840 -21.020 1.00 92.81 98 LEU A O 1
ATOM 793 N N . LEU A 1 99 ? 16.371 -3.842 -19.822 1.00 93.69 99 LEU A N 1
ATOM 794 C CA . LEU A 1 99 ? 17.220 -3.320 -20.895 1.00 93.69 99 LEU A CA 1
ATOM 795 C C . LEU A 1 99 ? 17.330 -4.309 -22.059 1.00 93.69 99 LEU A C 1
ATOM 797 O O . LEU A 1 99 ? 17.106 -3.921 -23.201 1.00 93.69 99 LEU A O 1
ATOM 801 N N . PHE A 1 100 ? 17.611 -5.585 -21.784 1.00 94.81 100 PHE A N 1
ATOM 802 C CA . PHE A 1 100 ? 17.687 -6.624 -22.813 1.00 94.81 100 PHE A CA 1
ATOM 803 C C . PHE A 1 100 ? 16.356 -6.810 -23.528 1.00 94.81 100 PHE A C 1
ATOM 805 O O . PHE A 1 100 ? 16.339 -6.880 -24.749 1.00 94.81 100 PHE A O 1
ATOM 812 N N . SER A 1 101 ? 15.244 -6.837 -22.794 1.00 92.31 101 SER A N 1
ATOM 813 C CA . SER A 1 101 ? 13.906 -6.892 -23.380 1.00 92.31 101 SER A CA 1
ATOM 814 C C . SER A 1 101 ? 13.646 -5.683 -24.277 1.00 92.31 101 SER A C 1
ATOM 816 O O . SER A 1 101 ? 13.096 -5.847 -25.361 1.00 92.31 101 SER A O 1
ATOM 818 N N . GLY A 1 102 ? 14.034 -4.479 -23.849 1.00 93.75 102 GLY A N 1
ATOM 819 C CA . GLY A 1 102 ? 13.873 -3.261 -24.642 1.00 93.75 102 GLY A CA 1
ATOM 820 C C . GLY A 1 102 ? 14.702 -3.290 -25.926 1.00 93.75 102 GLY A C 1
ATOM 821 O O . GLY A 1 102 ? 14.170 -3.048 -27.007 1.00 93.75 102 GLY A O 1
ATOM 822 N N . VAL A 1 103 ? 15.983 -3.654 -25.819 1.00 93.62 103 VAL A N 1
ATOM 823 C CA . VAL A 1 103 ? 16.878 -3.799 -26.974 1.00 93.62 103 VAL A CA 1
ATOM 824 C C . VAL A 1 103 ? 16.380 -4.897 -27.904 1.00 93.62 103 VAL A C 1
ATOM 826 O O . VAL A 1 103 ? 16.313 -4.667 -29.099 1.00 93.62 103 VAL A O 1
ATOM 829 N N . PHE A 1 104 ? 15.961 -6.048 -27.382 1.00 93.75 104 PHE A N 1
ATOM 830 C CA . PHE A 1 104 ? 15.443 -7.161 -28.176 1.00 93.75 104 PHE A CA 1
ATOM 831 C C . PHE A 1 104 ? 14.193 -6.768 -28.972 1.00 93.75 104 PHE A C 1
ATOM 833 O O . PHE A 1 104 ? 14.127 -7.021 -30.173 1.00 93.75 104 PHE A O 1
ATOM 840 N N . LEU A 1 105 ? 13.230 -6.092 -28.336 1.00 92.06 105 LEU A N 1
ATOM 841 C CA . LEU A 1 105 ? 12.035 -5.586 -29.019 1.00 92.06 105 LEU A CA 1
ATOM 842 C C . LEU A 1 105 ? 12.386 -4.559 -30.101 1.00 92.06 105 LEU A C 1
ATOM 844 O O . LEU A 1 105 ? 11.800 -4.584 -31.181 1.00 92.06 105 LEU A O 1
ATOM 848 N N . LEU A 1 106 ? 13.361 -3.686 -29.835 1.00 89.81 106 LEU A N 1
ATOM 849 C CA . LEU A 1 106 ? 13.865 -2.743 -30.828 1.00 89.81 106 LEU A CA 1
ATOM 850 C C . LEU A 1 106 ? 14.544 -3.488 -31.987 1.00 89.81 106 LEU A C 1
ATOM 852 O O . LEU A 1 106 ? 14.253 -3.22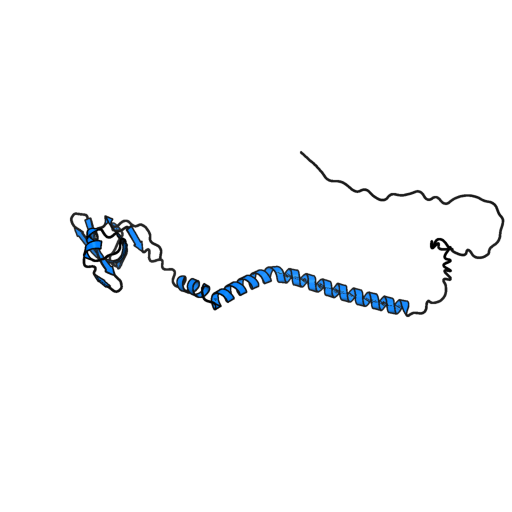4 -33.150 1.00 89.81 106 LEU A O 1
ATOM 856 N N . SER A 1 107 ? 15.385 -4.475 -31.685 1.00 85.19 107 SER A N 1
ATOM 857 C CA . SER A 1 107 ? 16.064 -5.305 -32.675 1.00 85.19 107 SER A CA 1
ATOM 858 C C . SER A 1 107 ? 15.077 -6.019 -33.593 1.00 85.19 107 SER A C 1
ATOM 860 O O . SER A 1 107 ? 15.312 -6.038 -34.791 1.00 85.19 107 SER A O 1
ATOM 862 N N . LEU A 1 108 ? 13.939 -6.520 -33.106 1.00 88.94 108 LEU A N 1
ATOM 863 C CA . LEU A 1 108 ? 12.937 -7.145 -33.983 1.00 88.94 108 LEU A CA 1
ATOM 864 C C . LEU A 1 108 ? 12.415 -6.206 -35.081 1.00 88.94 108 LEU A C 1
ATOM 866 O O . LEU A 1 108 ? 12.068 -6.678 -36.159 1.00 88.94 108 LEU A O 1
ATOM 870 N N . LYS A 1 109 ? 12.380 -4.892 -34.833 1.00 87.81 109 LYS A N 1
ATOM 871 C CA . LYS A 1 109 ? 11.980 -3.899 -35.838 1.00 87.81 109 LYS A CA 1
ATOM 872 C C . LYS A 1 109 ? 13.117 -3.551 -36.803 1.00 87.81 109 LYS A C 1
ATOM 874 O O . LYS A 1 109 ? 12.858 -3.383 -37.982 1.00 87.81 109 LYS A O 1
ATOM 879 N N . PHE A 1 110 ? 14.346 -3.411 -36.307 1.00 81.62 110 PHE A N 1
ATOM 880 C CA . PHE A 1 110 ? 15.473 -2.887 -37.095 1.00 81.62 110 PHE A CA 1
ATOM 881 C C . PHE A 1 110 ? 16.337 -3.965 -37.766 1.00 81.62 110 PHE A C 1
ATOM 883 O O . PHE A 1 110 ? 17.028 -3.681 -38.741 1.00 81.62 110 PHE A O 1
ATOM 890 N N . VAL A 1 111 ? 16.327 -5.196 -37.253 1.00 80.06 111 VAL A N 1
ATOM 891 C CA . VAL A 1 111 ? 17.099 -6.318 -37.809 1.00 80.06 111 VAL A CA 1
ATOM 892 C C . VAL A 1 111 ? 16.632 -6.714 -39.214 1.00 80.06 111 VAL A C 1
ATOM 894 O O . VAL A 1 111 ? 17.517 -6.944 -40.032 1.00 80.06 111 VAL A O 1
ATOM 897 N N . PRO A 1 112 ? 15.325 -6.771 -39.545 1.00 79.12 112 PRO A N 1
ATOM 898 C CA . PRO A 1 112 ? 14.881 -7.094 -40.904 1.00 79.12 112 PRO A CA 1
ATOM 899 C C . PRO A 1 112 ? 15.425 -6.105 -41.945 1.00 79.12 112 PRO A C 1
ATOM 901 O O . PRO A 1 112 ? 16.089 -6.519 -42.892 1.00 79.12 112 PRO A O 1
ATOM 904 N N . ASP A 1 113 ? 15.263 -4.803 -41.693 1.00 76.62 113 ASP A N 1
ATOM 905 C CA . ASP A 1 113 ? 15.715 -3.736 -42.596 1.00 76.62 113 ASP A CA 1
ATOM 906 C C . ASP A 1 113 ? 17.246 -3.738 -42.764 1.00 76.62 113 ASP A C 1
ATOM 908 O O . ASP A 1 113 ? 17.782 -3.575 -43.862 1.00 76.62 113 ASP A O 1
ATOM 912 N N . ALA A 1 114 ? 17.978 -3.964 -41.667 1.00 73.38 114 ALA A N 1
ATOM 913 C CA . ALA A 1 114 ? 19.430 -4.076 -41.709 1.00 73.38 114 ALA A CA 1
ATOM 914 C C . ALA A 1 114 ? 19.890 -5.344 -42.448 1.00 73.38 114 ALA A C 1
ATOM 916 O O . ALA A 1 114 ? 20.905 -5.319 -43.138 1.00 73.38 114 ALA A O 1
ATOM 917 N N . TRP A 1 115 ? 19.161 -6.454 -42.335 1.00 72.25 115 TRP A N 1
ATOM 918 C CA . TRP A 1 115 ? 19.520 -7.718 -42.975 1.00 72.25 115 TRP A CA 1
ATOM 919 C C . TRP A 1 115 ? 19.381 -7.660 -44.500 1.00 72.25 115 TRP A C 1
ATOM 921 O O . TRP A 1 115 ? 20.240 -8.172 -45.222 1.00 72.25 115 TRP A O 1
ATOM 931 N N . GLU A 1 116 ? 18.341 -6.993 -44.998 1.00 76.38 116 GLU A N 1
ATOM 932 C CA . GLU A 1 116 ? 18.110 -6.811 -46.435 1.00 76.38 116 GLU A CA 1
ATOM 933 C C . GLU A 1 116 ? 19.212 -5.961 -47.083 1.00 76.38 116 GLU A C 1
ATOM 935 O O . GLU A 1 116 ? 19.796 -6.371 -48.090 1.00 76.38 116 GLU A O 1
ATOM 940 N N . GLY A 1 117 ? 19.609 -4.855 -46.442 1.00 73.00 117 GLY A N 1
ATOM 941 C CA . GLY A 1 117 ? 20.688 -3.994 -46.940 1.00 73.00 117 GLY A CA 1
ATOM 942 C C . GLY A 1 117 ? 22.061 -4.681 -47.002 1.00 73.00 117 GLY A C 1
ATOM 943 O O . GLY A 1 117 ? 22.866 -4.404 -47.893 1.00 73.00 117 GLY A O 1
ATOM 944 N N . TRP A 1 118 ? 22.340 -5.626 -46.098 1.00 65.62 118 TRP A N 1
ATOM 945 C CA . TRP A 1 118 ? 23.576 -6.419 -46.151 1.00 65.62 118 TRP A CA 1
ATOM 946 C C . TRP A 1 118 ? 23.579 -7.439 -47.295 1.00 65.62 118 TRP A C 1
ATOM 948 O O . TRP A 1 118 ? 24.651 -7.777 -47.802 1.00 65.62 118 TRP A O 1
ATOM 958 N N . ARG A 1 119 ? 22.406 -7.921 -47.722 1.00 68.88 119 ARG A N 1
ATOM 959 C CA . ARG A 1 119 ? 22.286 -8.894 -48.814 1.00 68.88 119 ARG A CA 1
ATOM 960 C C . ARG A 1 119 ? 22.560 -8.246 -50.171 1.00 68.88 119 ARG A C 1
ATOM 962 O O . ARG A 1 119 ? 23.362 -8.766 -50.940 1.00 68.88 119 ARG A O 1
ATOM 969 N N . GLU A 1 120 ? 22.005 -7.060 -50.403 1.00 70.69 120 GLU A N 1
ATOM 970 C CA . GLU A 1 120 ? 22.2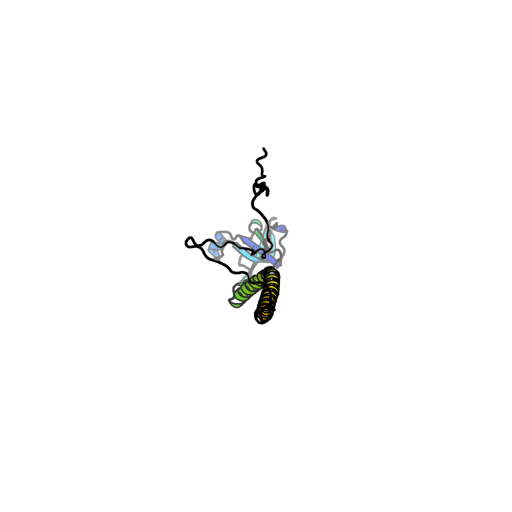40 -6.301 -51.639 1.00 70.69 120 GLU A CA 1
ATOM 971 C C . GLU A 1 120 ? 23.706 -5.888 -51.818 1.00 70.69 120 GLU A C 1
ATOM 973 O O . GLU A 1 120 ? 24.235 -5.880 -52.930 1.00 70.69 120 GLU A O 1
ATOM 978 N N . ASN A 1 121 ? 24.391 -5.546 -50.723 1.00 72.62 121 ASN A N 1
ATOM 979 C CA . ASN A 1 121 ? 25.791 -5.133 -50.784 1.00 72.62 121 ASN A CA 1
ATOM 980 C C . ASN A 1 121 ? 26.730 -6.291 -51.149 1.00 72.62 121 ASN A C 1
ATOM 982 O O . ASN A 1 121 ? 27.756 -6.056 -51.791 1.00 72.62 121 ASN A O 1
ATOM 986 N N . LYS A 1 122 ? 26.381 -7.535 -50.796 1.00 70.56 122 LYS A N 1
ATOM 987 C CA . LYS A 1 122 ? 27.143 -8.715 -51.229 1.00 70.56 122 LYS A CA 1
ATOM 988 C C . LYS A 1 122 ? 27.023 -8.932 -52.734 1.00 70.56 122 LYS A C 1
ATOM 990 O O . LYS A 1 122 ? 28.045 -9.024 -53.403 1.00 70.56 122 LYS A O 1
ATOM 995 N N . GLU A 1 123 ? 25.806 -8.886 -53.267 1.00 73.44 123 GLU A N 1
ATOM 996 C CA . GLU A 1 123 ? 25.543 -9.067 -54.703 1.00 73.44 123 GLU A CA 1
ATOM 997 C C . GLU A 1 123 ? 26.214 -7.972 -55.556 1.00 73.44 123 GLU A C 1
ATOM 999 O O . GLU A 1 123 ? 26.843 -8.251 -56.580 1.00 73.44 123 GLU A O 1
ATOM 1004 N N . LYS A 1 124 ? 26.172 -6.712 -55.100 1.00 72.44 124 LYS A N 1
ATOM 1005 C CA . LYS A 1 124 ? 26.878 -5.596 -55.757 1.00 72.44 124 LYS A CA 1
ATOM 1006 C C . LYS A 1 124 ? 28.392 -5.806 -55.763 1.00 72.44 124 LYS A C 1
ATOM 1008 O O . LYS A 1 124 ? 29.031 -5.590 -56.786 1.00 72.44 124 LYS A O 1
ATOM 1013 N N . THR A 1 125 ? 28.969 -6.262 -54.655 1.00 75.50 125 THR A N 1
ATOM 1014 C CA . THR A 1 125 ? 30.422 -6.484 -54.563 1.00 75.50 125 THR A CA 1
ATOM 1015 C C . THR A 1 125 ? 30.871 -7.653 -55.447 1.00 75.50 125 THR A C 1
ATOM 1017 O O . THR A 1 125 ? 31.903 -7.553 -56.109 1.00 75.50 125 THR A O 1
ATOM 1020 N N . GLU A 1 126 ? 30.077 -8.724 -55.524 1.00 78.12 126 GLU A N 1
ATOM 1021 C CA . GLU A 1 126 ? 30.345 -9.880 -56.391 1.00 78.12 126 GLU A CA 1
ATOM 1022 C C . GLU A 1 126 ? 30.238 -9.524 -57.881 1.00 78.12 126 GLU A C 1
ATOM 1024 O O . GLU A 1 126 ? 31.141 -9.849 -58.651 1.00 78.12 126 GLU A O 1
ATOM 1029 N N . SER A 1 127 ? 29.214 -8.763 -58.281 1.00 76.38 127 SER A N 1
ATOM 1030 C CA . SER A 1 127 ? 29.066 -8.305 -59.674 1.00 76.38 127 SER A CA 1
ATOM 1031 C C . SER A 1 127 ? 30.178 -7.346 -60.123 1.00 76.38 127 SER A C 1
ATOM 1033 O O . SER A 1 127 ? 30.627 -7.406 -61.269 1.00 76.38 127 SER A O 1
ATOM 1035 N N . ILE A 1 128 ? 30.681 -6.493 -59.221 1.00 78.00 128 ILE A N 1
ATOM 1036 C CA . ILE A 1 128 ? 31.836 -5.625 -59.493 1.00 78.00 128 ILE A CA 1
ATOM 1037 C C . ILE A 1 128 ? 33.107 -6.464 -59.650 1.00 78.00 128 ILE A C 1
ATOM 1039 O O . ILE A 1 128 ? 33.901 -6.206 -60.554 1.00 78.00 128 ILE A O 1
ATOM 1043 N N . HIS A 1 129 ? 33.300 -7.479 -58.805 1.00 78.88 129 HIS A N 1
ATOM 1044 C CA . HIS A 1 129 ? 34.457 -8.367 -58.899 1.00 78.88 129 HIS A CA 1
ATOM 1045 C C . HIS A 1 129 ? 34.453 -9.165 -60.212 1.00 78.88 129 HIS A C 1
ATOM 1047 O O . HIS A 1 129 ? 35.469 -9.215 -60.904 1.00 78.88 129 HIS A O 1
ATOM 1053 N N . GLU A 1 130 ? 33.294 -9.691 -60.614 1.00 82.88 130 GLU A N 1
ATOM 1054 C CA . GLU A 1 130 ? 33.118 -10.384 -61.894 1.00 82.88 130 GLU A CA 1
ATOM 1055 C C . GLU A 1 130 ? 33.335 -9.446 -63.097 1.00 82.88 130 GLU A C 1
ATOM 1057 O O . GLU A 1 130 ? 33.988 -9.818 -64.074 1.00 82.88 130 GLU A O 1
ATOM 1062 N N . GLY A 1 131 ? 32.840 -8.205 -63.024 1.00 78.94 131 GLY A N 1
ATOM 1063 C CA . GLY A 1 131 ? 33.043 -7.195 -64.065 1.00 78.94 131 GLY A CA 1
ATOM 1064 C C . GLY A 1 131 ? 34.513 -6.807 -64.246 1.00 78.94 131 GLY A C 1
ATOM 1065 O O . GLY A 1 131 ? 34.986 -6.682 -65.375 1.00 78.94 131 GLY A O 1
ATOM 1066 N N . VAL A 1 132 ? 35.262 -6.669 -63.149 1.00 80.38 132 VAL A N 1
ATOM 1067 C CA . VAL A 1 132 ? 36.702 -6.370 -63.185 1.00 80.38 132 VAL A CA 1
ATOM 1068 C C . VAL A 1 132 ? 37.504 -7.538 -63.765 1.00 80.38 132 VAL A C 1
ATOM 1070 O O . VAL A 1 132 ? 38.421 -7.304 -64.552 1.00 80.38 132 VAL A O 1
ATOM 1073 N N . GLU A 1 133 ? 37.159 -8.783 -63.438 1.00 80.81 133 GLU A N 1
ATOM 1074 C CA . GLU A 1 133 ? 37.834 -9.963 -63.995 1.00 80.81 133 GLU A CA 1
ATOM 1075 C C . GLU A 1 133 ? 37.574 -10.121 -65.502 1.00 80.81 133 GLU A C 1
ATOM 1077 O O . GLU A 1 133 ? 38.523 -10.303 -66.266 1.00 80.81 133 GLU A O 1
ATOM 1082 N N . LYS A 1 134 ? 36.338 -9.904 -65.975 1.00 78.56 134 LYS A N 1
ATOM 1083 C CA . LYS A 1 134 ? 36.023 -9.906 -67.420 1.00 78.56 134 LYS A CA 1
ATOM 1084 C C . LYS A 1 134 ? 36.758 -8.808 -68.192 1.00 78.56 134 LYS A C 1
ATOM 1086 O O . LYS A 1 134 ? 37.181 -9.020 -69.330 1.00 78.56 134 LYS A O 1
ATOM 1091 N N . LEU A 1 135 ? 36.933 -7.631 -67.588 1.00 75.25 135 LEU A N 1
ATOM 1092 C CA . LEU A 1 135 ? 37.702 -6.540 -68.192 1.00 75.25 135 LEU A CA 1
ATOM 1093 C C . LEU A 1 135 ? 39.198 -6.859 -68.255 1.00 75.25 135 LEU A C 1
ATOM 1095 O O . LEU A 1 135 ? 39.825 -6.556 -69.266 1.00 75.25 135 LEU A O 1
ATOM 1099 N N . LYS A 1 136 ? 39.767 -7.513 -67.236 1.00 76.06 136 LYS A N 1
ATOM 1100 C CA . LYS A 1 136 ? 41.154 -8.005 -67.285 1.00 76.06 136 LYS A CA 1
ATOM 1101 C C . LYS A 1 136 ? 41.340 -9.102 -68.327 1.00 76.06 136 LYS A C 1
ATOM 1103 O O . LYS A 1 136 ? 42.346 -9.093 -69.024 1.00 76.06 136 LYS A O 1
ATOM 1108 N N . GLU A 1 137 ? 40.378 -10.008 -68.470 1.00 74.81 137 GLU A N 1
ATOM 1109 C CA . GLU A 1 137 ? 40.403 -11.053 -69.498 1.00 74.81 137 GLU A CA 1
ATOM 1110 C C . GLU A 1 137 ? 40.316 -10.452 -70.911 1.00 74.81 137 GLU A C 1
ATOM 1112 O O . GLU A 1 137 ? 41.029 -10.868 -71.823 1.00 74.81 137 GLU A O 1
ATOM 1117 N N . THR A 1 138 ? 39.509 -9.400 -71.081 1.00 70.12 138 THR A N 1
ATOM 1118 C CA . THR A 1 138 ? 39.383 -8.669 -72.351 1.00 70.12 138 THR A CA 1
ATOM 1119 C C . THR A 1 138 ? 40.617 -7.808 -72.648 1.00 70.12 138 THR A C 1
ATOM 1121 O O . THR A 1 138 ? 41.051 -7.751 -73.794 1.00 70.12 138 THR A O 1
ATOM 1124 N N . ALA A 1 139 ? 41.224 -7.186 -71.632 1.00 65.75 139 ALA A N 1
ATOM 1125 C CA . ALA A 1 139 ? 42.447 -6.386 -71.760 1.00 65.75 139 ALA A CA 1
ATOM 1126 C C . ALA A 1 139 ? 43.728 -7.238 -71.870 1.00 65.75 139 ALA A C 1
ATOM 1128 O O . ALA A 1 139 ? 44.738 -6.769 -72.387 1.00 65.75 139 ALA A O 1
ATOM 1129 N N . GLY A 1 140 ? 43.693 -8.485 -71.391 1.00 57.19 140 GLY A N 1
ATOM 1130 C CA . GLY A 1 140 ? 44.765 -9.473 -71.524 1.00 57.19 140 GLY A CA 1
ATOM 1131 C C . GLY A 1 140 ? 44.774 -10.196 -72.873 1.00 57.19 140 GLY A C 1
ATOM 1132 O O . GLY A 1 140 ? 45.744 -10.886 -73.188 1.00 57.19 140 GLY A O 1
ATOM 1133 N N . ARG A 1 141 ? 43.731 -10.027 -73.698 1.00 51.53 141 ARG A N 1
ATOM 1134 C CA . ARG A 1 141 ? 43.771 -10.433 -75.105 1.00 51.53 141 ARG A CA 1
ATOM 1135 C C . ARG A 1 141 ? 44.561 -9.373 -75.876 1.00 51.53 141 ARG A C 1
ATOM 1137 O O . ARG A 1 141 ? 44.152 -8.212 -75.863 1.00 51.53 141 ARG A O 1
ATOM 1144 N N . PRO A 1 142 ? 45.674 -9.725 -76.549 1.00 46.38 142 PRO A N 1
ATOM 1145 C CA . PRO A 1 142 ? 46.324 -8.784 -77.448 1.00 46.38 142 PRO A CA 1
ATOM 1146 C C . PRO A 1 142 ? 45.282 -8.325 -78.462 1.00 46.38 142 PRO A C 1
ATOM 1148 O O . PRO A 1 142 ? 44.568 -9.157 -79.029 1.00 46.38 142 PRO A O 1
ATOM 1151 N N . ALA A 1 143 ? 45.169 -7.005 -78.623 1.00 48.22 143 ALA A N 1
ATOM 1152 C CA . ALA A 1 143 ? 44.325 -6.382 -79.624 1.00 48.22 143 ALA A CA 1
ATOM 1153 C C . ALA A 1 143 ? 44.571 -7.095 -80.956 1.00 48.22 143 ALA A C 1
ATOM 1155 O O . ALA A 1 143 ? 45.650 -6.983 -81.541 1.00 48.22 143 ALA A O 1
ATOM 1156 N N . ALA A 1 144 ? 43.594 -7.892 -81.387 1.00 43.97 144 ALA A N 1
ATOM 1157 C CA . ALA A 1 144 ? 43.587 -8.442 -82.723 1.00 43.97 144 ALA A CA 1
ATOM 1158 C C . ALA A 1 144 ? 43.415 -7.248 -83.664 1.00 43.97 144 ALA A C 1
ATOM 1160 O O . ALA A 1 144 ? 42.325 -6.706 -83.802 1.00 43.97 144 ALA A O 1
ATOM 1161 N N . GLU A 1 145 ? 44.559 -6.781 -84.158 1.00 50.12 145 GLU A N 1
ATOM 1162 C CA . GLU A 1 145 ? 44.800 -6.356 -85.529 1.00 50.12 145 GLU A CA 1
ATOM 1163 C C . GLU A 1 145 ? 43.667 -5.543 -86.175 1.00 50.12 145 GLU A C 1
ATOM 1165 O O . GLU A 1 145 ? 42.706 -6.089 -86.711 1.00 50.12 145 GLU A O 1
ATOM 1170 N N . GLY A 1 146 ? 43.837 -4.215 -86.184 1.00 49.16 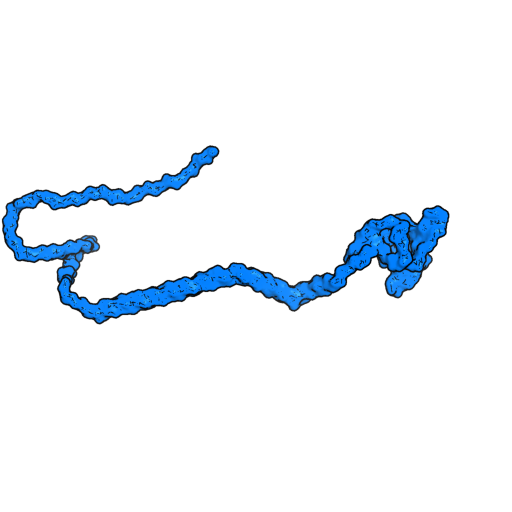146 GLY A N 1
ATOM 1171 C CA . GLY A 1 146 ? 43.185 -3.364 -87.181 1.00 49.16 146 GLY A CA 1
ATOM 1172 C C . GLY A 1 146 ? 42.374 -2.183 -86.657 1.00 49.16 146 GLY A C 1
ATOM 1173 O O . GLY A 1 146 ? 41.202 -2.052 -86.992 1.00 49.16 146 GLY A O 1
ATOM 1174 N N . SER A 1 147 ? 42.997 -1.256 -85.928 1.00 46.72 147 SER A N 1
ATOM 1175 C CA . SER A 1 147 ? 42.564 0.147 -85.972 1.00 46.72 147 SER A CA 1
ATOM 1176 C C . SER A 1 147 ? 43.724 1.065 -85.590 1.00 46.72 147 SER A C 1
ATOM 1178 O O . SER A 1 147 ? 43.941 1.356 -84.413 1.00 46.72 147 SER A O 1
ATOM 1180 N N . ASP A 1 148 ? 44.477 1.515 -86.592 1.00 45.59 148 ASP A N 1
ATOM 1181 C CA . ASP A 1 148 ? 45.468 2.583 -86.447 1.00 45.59 148 ASP A CA 1
ATOM 1182 C C . ASP A 1 148 ? 44.751 3.912 -86.164 1.00 45.59 148 ASP A C 1
ATOM 1184 O O . ASP A 1 148 ? 44.492 4.713 -87.063 1.00 45.59 148 ASP A O 1
ATOM 1188 N N . ILE A 1 149 ? 44.407 4.153 -84.899 1.00 48.91 149 ILE A N 1
ATOM 1189 C CA . ILE A 1 149 ? 43.993 5.475 -84.425 1.00 48.91 149 ILE A CA 1
ATOM 1190 C C . ILE A 1 149 ? 45.258 6.191 -83.950 1.00 48.91 149 ILE A C 1
ATOM 1192 O O . ILE A 1 149 ? 45.732 5.995 -82.832 1.00 48.91 149 ILE A O 1
ATOM 1196 N N . VAL A 1 150 ? 45.837 7.015 -84.824 1.00 50.28 150 VAL A N 1
ATOM 1197 C CA . VAL A 1 150 ? 46.959 7.892 -84.466 1.00 50.28 150 VAL A CA 1
ATOM 1198 C C . VAL A 1 150 ? 46.392 9.152 -83.820 1.00 50.28 150 VAL A C 1
ATOM 1200 O O . VAL A 1 150 ? 45.955 10.075 -84.504 1.00 50.28 150 VAL A O 1
ATOM 1203 N N . MET A 1 151 ? 46.418 9.196 -82.491 1.00 43.91 151 MET A N 1
ATOM 1204 C CA . MET A 1 151 ? 46.152 10.414 -81.725 1.00 43.91 151 MET A CA 1
ATOM 1205 C C . MET A 1 151 ? 47.333 11.373 -81.896 1.00 43.91 151 MET A C 1
ATOM 1207 O O . MET A 1 151 ? 48.457 11.059 -81.496 1.00 43.91 151 MET A O 1
ATOM 1211 N N . LYS A 1 152 ? 47.100 12.550 -82.481 1.00 48.16 152 LYS A N 1
ATOM 1212 C CA . LYS A 1 152 ? 48.105 13.614 -82.563 1.00 48.16 152 LYS A CA 1
ATOM 1213 C C . LYS A 1 152 ? 47.698 14.730 -81.604 1.00 48.16 152 LYS A C 1
ATOM 1215 O O . LYS A 1 152 ? 46.613 15.278 -81.730 1.00 48.16 152 LYS A O 1
ATOM 1220 N N . ARG A 1 153 ? 48.562 15.026 -80.633 1.00 40.72 153 ARG A N 1
ATOM 1221 C CA . ARG A 1 153 ? 48.380 16.113 -79.663 1.00 40.72 153 ARG A CA 1
ATOM 1222 C C . ARG A 1 153 ? 48.936 17.404 -80.265 1.00 40.72 153 ARG A C 1
ATOM 1224 O O . ARG A 1 153 ? 50.074 17.396 -80.737 1.00 40.72 153 ARG A O 1
ATOM 1231 N N . ASP A 1 154 ? 48.151 18.474 -80.266 1.00 55.09 154 ASP A N 1
ATOM 1232 C CA . ASP A 1 154 ? 48.627 19.813 -80.611 1.00 55.09 154 ASP A CA 1
ATOM 1233 C C . ASP A 1 154 ? 49.158 20.559 -79.371 1.00 55.09 154 ASP A C 1
ATOM 1235 O O . ASP A 1 154 ? 48.973 20.131 -78.228 1.00 55.09 154 ASP A O 1
ATOM 1239 N N . GLU A 1 155 ? 49.884 21.658 -79.592 1.00 53.34 155 GLU A N 1
ATOM 1240 C CA . GLU A 1 155 ? 50.558 22.424 -78.528 1.00 53.34 155 GLU A CA 1
ATOM 1241 C C . GLU A 1 155 ? 49.597 23.144 -77.559 1.00 53.34 155 GLU A C 1
ATOM 1243 O O . GLU A 1 155 ? 50.056 23.705 -76.566 1.00 53.34 155 GLU A O 1
ATOM 1248 N N . TYR A 1 156 ? 48.279 23.086 -77.787 1.00 57.62 156 TYR A N 1
ATOM 1249 C CA . TYR A 1 156 ? 47.259 23.639 -76.886 1.00 57.62 156 TYR A CA 1
ATOM 1250 C C . TYR A 1 156 ? 46.453 22.577 -76.118 1.00 57.62 156 TYR A C 1
ATOM 1252 O O . TYR A 1 156 ? 45.652 22.932 -75.254 1.00 57.62 156 TYR A O 1
ATOM 1260 N N . GLY A 1 157 ? 46.738 21.287 -76.329 1.00 51.25 157 GLY A N 1
ATOM 1261 C CA . GLY A 1 157 ? 46.264 20.204 -75.468 1.00 51.25 157 GLY A CA 1
ATOM 1262 C C . GLY A 1 157 ? 44.853 19.698 -75.762 1.00 51.25 157 GLY A C 1
ATOM 1263 O O . GLY A 1 157 ? 44.284 19.033 -74.895 1.00 51.25 157 GLY A O 1
ATOM 1264 N N . ASP A 1 158 ? 44.309 19.956 -76.953 1.00 48.66 158 ASP A N 1
ATOM 1265 C CA . ASP A 1 158 ? 43.014 19.408 -77.363 1.00 48.66 158 ASP A CA 1
ATOM 1266 C C . ASP A 1 158 ? 43.202 18.102 -78.161 1.00 48.66 158 ASP A C 1
ATOM 1268 O O . ASP A 1 158 ? 44.169 17.931 -78.910 1.00 48.66 158 ASP A O 1
ATOM 1272 N N . VAL A 1 159 ? 42.312 17.127 -77.959 1.00 47.00 159 VAL A N 1
ATOM 1273 C CA . VAL A 1 159 ? 42.415 15.790 -78.570 1.00 47.00 159 VAL A CA 1
ATOM 1274 C C . VAL A 1 159 ? 41.307 15.642 -79.602 1.00 47.00 159 VAL A C 1
ATOM 1276 O O . VAL A 1 159 ? 40.159 15.377 -79.257 1.00 47.00 159 VAL A O 1
ATOM 1279 N N . SER A 1 160 ? 41.657 15.784 -80.880 1.00 52.00 160 SER A N 1
ATOM 1280 C CA . SER A 1 160 ? 40.729 15.565 -81.991 1.00 52.00 160 SER A CA 1
ATOM 1281 C C . SER A 1 160 ? 41.034 14.262 -82.738 1.00 52.00 160 SER A C 1
ATOM 1283 O O . SER A 1 160 ? 42.185 13.920 -83.017 1.00 52.00 160 SER A O 1
ATOM 1285 N N . GLU A 1 161 ? 39.976 13.508 -83.045 1.00 45.94 161 GLU A N 1
ATOM 1286 C CA . GLU A 1 161 ? 40.038 12.245 -83.782 1.00 45.94 161 GLU A CA 1
ATOM 1287 C C . GLU A 1 161 ? 40.209 12.528 -85.281 1.00 45.94 161 GLU A C 1
ATOM 1289 O O . GLU A 1 161 ? 39.302 13.029 -85.945 1.00 45.94 161 GLU A O 1
ATOM 1294 N N . VAL A 1 162 ? 41.382 12.214 -85.836 1.00 50.62 162 VAL A N 1
ATOM 1295 C CA . VAL A 1 162 ? 41.651 12.394 -87.269 1.00 50.62 162 VAL A CA 1
ATOM 1296 C C . VAL A 1 162 ? 41.539 11.046 -87.977 1.00 50.62 162 VAL A C 1
ATOM 1298 O O . VAL A 1 162 ? 42.484 10.258 -88.019 1.00 50.62 162 VAL A O 1
ATOM 1301 N N . ARG A 1 163 ? 40.371 10.781 -88.568 1.00 42.84 163 ARG A N 1
ATOM 1302 C CA . ARG A 1 163 ? 40.152 9.630 -89.453 1.00 42.84 163 ARG A CA 1
ATOM 1303 C C . ARG A 1 163 ? 40.890 9.871 -90.773 1.00 42.84 163 ARG A C 1
ATOM 1305 O O . ARG A 1 163 ? 40.512 10.746 -91.546 1.00 42.84 163 ARG A O 1
ATOM 1312 N N . ARG A 1 164 ? 41.955 9.110 -91.047 1.00 41.47 164 ARG A N 1
ATOM 1313 C CA . ARG A 1 164 ? 42.618 9.122 -92.362 1.00 41.47 164 ARG A CA 1
ATOM 1314 C C . ARG A 1 164 ? 41.693 8.482 -93.396 1.00 41.47 164 ARG A C 1
ATOM 1316 O O . ARG A 1 164 ? 41.544 7.263 -93.420 1.00 41.47 164 ARG A O 1
ATOM 1323 N N . GLU A 1 165 ? 41.093 9.292 -94.260 1.00 41.22 165 GLU A N 1
ATOM 1324 C CA . GLU A 1 165 ? 40.513 8.789 -95.503 1.00 41.22 165 GLU A CA 1
ATOM 1325 C C . GLU A 1 165 ? 41.642 8.346 -96.440 1.00 41.22 165 GLU A C 1
ATOM 1327 O O . GLU A 1 165 ? 42.620 9.062 -96.670 1.00 41.22 165 GLU A O 1
ATOM 1332 N N . GLY A 1 166 ? 41.538 7.103 -96.909 1.00 39.06 166 GLY A N 1
ATOM 1333 C CA . GLY A 1 166 ? 42.499 6.485 -97.808 1.00 39.06 166 GLY A CA 1
ATOM 1334 C C . GLY A 1 166 ? 42.607 7.235 -99.133 1.00 39.06 166 GLY A C 1
ATOM 1335 O O . GLY A 1 166 ? 41.640 7.785 -99.652 1.00 39.06 166 GLY A O 1
ATOM 1336 N N . ALA A 1 167 ? 43.820 7.231 -99.676 1.00 40.50 167 ALA A N 1
ATOM 1337 C CA . ALA A 1 167 ? 44.174 7.835 -100.947 1.00 40.50 167 ALA A CA 1
ATOM 1338 C C . ALA A 1 167 ? 43.257 7.362 -102.094 1.00 40.50 167 ALA A C 1
ATOM 1340 O O . ALA A 1 167 ? 43.313 6.211 -102.523 1.00 40.50 167 ALA A O 1
ATOM 1341 N N . GLY A 1 168 ? 42.462 8.286 -102.630 1.00 36.41 168 GLY A N 1
ATOM 1342 C CA . GLY A 1 168 ? 41.699 8.133 -103.864 1.00 36.41 168 GLY A CA 1
ATOM 1343 C C . GLY A 1 168 ? 41.506 9.513 -104.482 1.00 36.41 168 GLY A C 1
ATOM 1344 O O . GLY A 1 168 ? 40.831 10.362 -103.915 1.00 36.41 168 GLY A O 1
ATOM 1345 N N . GLY A 1 169 ? 42.186 9.784 -105.595 1.00 35.06 169 GLY A N 1
ATOM 1346 C CA . GLY A 1 169 ? 42.238 11.122 -106.179 1.00 35.06 169 GLY A CA 1
ATOM 1347 C C . GLY A 1 169 ? 40.905 11.623 -106.738 1.00 35.06 169 GLY A C 1
ATOM 1348 O O . GLY A 1 169 ? 40.167 10.856 -107.348 1.00 35.06 169 GLY A O 1
ATOM 1349 N N . ARG A 1 170 ? 40.663 12.935 -106.620 1.00 34.97 170 ARG A N 1
ATOM 1350 C CA . ARG A 1 170 ? 40.400 13.890 -107.722 1.00 34.97 170 ARG A CA 1
ATOM 1351 C C . ARG A 1 170 ? 39.922 15.249 -107.178 1.00 34.97 170 ARG A C 1
ATOM 1353 O O . ARG A 1 170 ? 39.008 15.306 -106.376 1.00 34.97 170 ARG A O 1
ATOM 1360 N N . THR A 1 171 ? 40.564 16.290 -107.719 1.00 36.88 171 THR A N 1
ATOM 1361 C CA . THR A 1 171 ? 40.120 17.669 -108.035 1.00 36.88 171 THR A CA 1
ATOM 1362 C C . THR A 1 171 ? 39.468 18.593 -106.984 1.00 36.88 171 THR A C 1
ATOM 1364 O O . THR A 1 171 ? 38.544 18.193 -106.289 1.00 36.88 171 THR A O 1
ATOM 1367 N N . PRO A 1 172 ? 39.888 19.879 -106.937 1.00 40.03 172 PRO A N 1
ATOM 1368 C CA . PRO A 1 172 ? 39.350 20.890 -106.033 1.00 40.03 172 PRO A CA 1
ATOM 1369 C C . PRO A 1 172 ? 38.077 21.527 -106.604 1.00 40.03 172 PRO A C 1
ATOM 1371 O O . PRO A 1 172 ? 38.081 22.036 -107.724 1.00 40.03 172 PRO A O 1
ATOM 1374 N N . GLY A 1 173 ? 37.014 21.540 -105.806 1.00 37.66 173 GLY A N 1
ATOM 1375 C CA . GLY A 1 173 ? 35.772 22.237 -106.123 1.00 37.66 173 GLY A CA 1
ATOM 1376 C C . GLY A 1 173 ? 34.560 21.425 -105.705 1.00 37.66 173 GLY A C 1
ATOM 1377 O O . GLY A 1 173 ? 34.040 20.663 -106.503 1.00 37.66 173 GLY A O 1
ATOM 1378 N N . ASP A 1 174 ? 34.153 21.546 -104.444 1.00 34.66 174 ASP A N 1
ATOM 1379 C CA . ASP A 1 174 ? 32.817 22.051 -104.135 1.00 34.66 174 ASP A CA 1
ATOM 1380 C C . ASP A 1 174 ? 32.605 22.175 -102.624 1.00 34.66 174 ASP A C 1
ATOM 1382 O O . ASP A 1 174 ? 32.997 21.339 -101.812 1.00 34.66 174 ASP A O 1
ATOM 1386 N N . LEU A 1 175 ? 32.020 23.315 -102.279 1.00 41.81 175 LEU A N 1
ATOM 1387 C CA . LEU A 1 175 ? 31.581 23.719 -100.959 1.00 41.81 175 LEU A CA 1
ATOM 1388 C C . LEU A 1 175 ? 30.337 22.935 -100.514 1.00 41.81 175 LEU A C 1
ATOM 1390 O O . LEU A 1 175 ? 29.475 22.598 -101.319 1.00 41.81 175 LEU A O 1
ATOM 1394 N N . ASN A 1 176 ? 30.188 22.910 -99.189 1.00 36.25 176 ASN A N 1
ATOM 1395 C CA . ASN A 1 176 ? 28.945 22.889 -98.412 1.00 36.25 176 ASN A CA 1
ATOM 1396 C C . ASN A 1 176 ? 28.361 21.554 -97.934 1.00 36.25 176 ASN A C 1
ATOM 1398 O O . ASN A 1 176 ? 28.214 20.588 -98.672 1.00 36.25 176 ASN A O 1
ATOM 1402 N N . LEU A 1 177 ? 27.855 21.676 -96.694 1.00 37.84 177 LEU A N 1
ATOM 1403 C CA . LEU A 1 177 ? 27.008 20.786 -95.891 1.00 37.84 177 L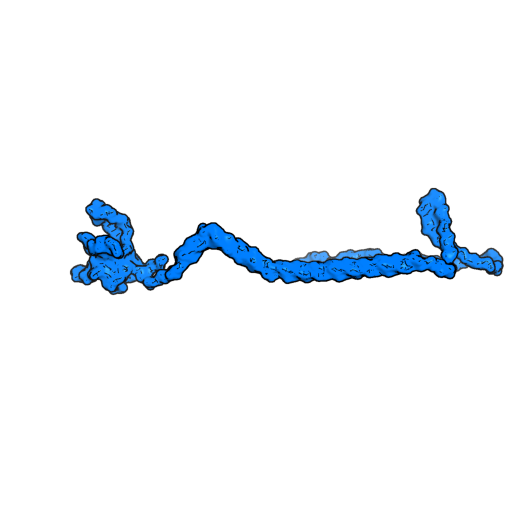EU A CA 1
ATOM 1404 C C . LEU A 1 177 ? 27.844 19.814 -95.055 1.00 37.84 177 LEU A C 1
ATOM 1406 O O . LEU A 1 177 ? 28.506 18.942 -95.583 1.00 37.84 177 LEU A O 1
ATOM 1410 N N . VAL A 1 178 ? 27.879 19.971 -93.729 1.00 43.59 178 VAL A N 1
ATOM 1411 C CA . VAL A 1 178 ? 26.803 19.436 -92.883 1.00 43.59 178 VAL A CA 1
ATOM 1412 C C . VAL A 1 178 ? 26.380 20.380 -91.745 1.00 43.59 178 VAL A C 1
ATOM 1414 O O . VAL A 1 178 ? 27.186 20.978 -91.039 1.00 43.59 178 VAL A O 1
ATOM 1417 N N . ARG A 1 179 ? 25.052 20.456 -91.596 1.00 39.66 179 ARG A N 1
ATOM 1418 C CA . ARG A 1 179 ? 24.261 21.048 -90.510 1.00 39.66 179 ARG A CA 1
ATOM 1419 C C . ARG A 1 179 ? 24.719 20.578 -89.125 1.00 39.66 179 ARG A C 1
ATOM 1421 O O . ARG A 1 179 ? 24.765 19.380 -88.887 1.00 39.66 179 ARG A O 1
ATOM 1428 N N . ASN A 1 180 ? 24.829 21.504 -88.176 1.00 36.81 180 ASN A N 1
ATOM 1429 C CA . ASN A 1 180 ? 24.587 21.201 -86.766 1.00 36.81 180 ASN A CA 1
ATOM 1430 C C . ASN A 1 180 ? 23.489 22.137 -86.250 1.00 36.81 180 ASN A C 1
ATOM 1432 O O . ASN A 1 180 ? 23.735 23.258 -85.814 1.00 36.81 180 ASN A O 1
ATOM 1436 N N . SER A 1 181 ? 22.244 21.680 -86.386 1.00 39.03 181 SER A N 1
ATOM 1437 C CA . SER A 1 181 ? 21.088 22.255 -85.708 1.00 39.03 181 SER A CA 1
ATOM 1438 C C . SER A 1 181 ? 21.031 21.691 -84.296 1.00 39.03 181 SER A C 1
ATOM 1440 O O . SER A 1 181 ? 20.869 20.487 -84.104 1.00 39.03 181 SER A O 1
ATOM 1442 N N . ALA A 1 182 ? 21.168 22.597 -83.337 1.00 39.28 182 ALA A N 1
ATOM 1443 C CA . ALA A 1 182 ? 20.951 22.380 -81.924 1.00 39.28 182 ALA A CA 1
ATOM 1444 C C . ALA A 1 182 ? 19.571 21.755 -81.643 1.00 39.28 182 ALA A C 1
ATOM 1446 O O . ALA A 1 182 ? 18.551 22.231 -82.140 1.00 39.28 182 ALA A O 1
ATOM 1447 N N . ALA A 1 183 ? 19.543 20.740 -80.785 1.00 38.78 183 ALA A N 1
ATOM 1448 C CA . ALA A 1 183 ? 18.371 20.346 -80.011 1.00 38.78 183 ALA A CA 1
ATOM 1449 C C . ALA A 1 183 ? 18.886 20.065 -78.592 1.00 38.78 183 ALA A C 1
ATOM 1451 O O . ALA A 1 183 ? 19.696 19.171 -78.379 1.00 38.78 183 ALA A O 1
ATOM 1452 N N . SER A 1 184 ? 18.696 21.030 -77.695 1.00 39.03 184 SER A N 1
ATOM 1453 C CA . SER A 1 184 ? 17.572 21.058 -76.751 1.00 39.03 184 SER A CA 1
ATOM 1454 C C . SER A 1 184 ? 17.851 20.141 -75.564 1.00 39.03 184 SER A C 1
ATOM 1456 O O . SER A 1 184 ? 17.574 18.947 -75.585 1.00 39.03 184 SER A O 1
ATOM 1458 N N . ASN A 1 185 ? 18.426 20.738 -74.522 1.00 38.25 185 ASN A N 1
ATOM 1459 C CA . ASN A 1 185 ? 18.459 20.162 -73.192 1.00 38.25 185 ASN A CA 1
ATOM 1460 C C . ASN A 1 185 ? 18.115 21.265 -72.181 1.00 38.25 185 ASN A C 1
ATOM 1462 O O . ASN A 1 185 ? 18.569 22.396 -72.339 1.00 38.25 185 ASN A O 1
ATOM 1466 N N . ALA A 1 186 ? 17.362 20.872 -71.152 1.00 39.56 186 ALA A N 1
ATOM 1467 C CA . ALA A 1 186 ? 17.042 21.601 -69.919 1.00 39.56 186 ALA A CA 1
ATOM 1468 C C . ALA A 1 186 ? 16.013 22.752 -69.991 1.00 39.56 186 ALA A C 1
ATOM 1470 O O . ALA A 1 186 ? 16.280 23.816 -70.531 1.00 39.56 186 ALA A O 1
ATOM 1471 N N . GLN A 1 187 ? 14.840 22.549 -69.372 1.00 44.41 187 GLN A N 1
ATOM 1472 C CA . GLN A 1 187 ? 14.491 23.052 -68.021 1.00 44.41 187 GLN A CA 1
ATOM 1473 C C . GLN A 1 187 ? 13.034 22.632 -67.718 1.00 44.41 187 GLN A C 1
ATOM 1475 O O . GLN A 1 187 ? 12.134 22.939 -68.488 1.00 44.41 187 GLN A O 1
ATOM 1480 N N . VAL A 1 188 ? 12.746 21.721 -66.779 1.00 43.38 188 VAL A N 1
ATOM 1481 C CA . VAL A 1 188 ? 12.797 21.842 -65.303 1.00 43.38 188 VAL A CA 1
ATOM 1482 C C . VAL A 1 188 ? 11.895 22.962 -64.773 1.00 43.38 188 VAL A C 1
ATOM 1484 O O . VAL A 1 188 ? 12.182 24.134 -64.987 1.00 43.38 188 VAL A O 1
ATOM 1487 N N . GLY A 1 189 ? 10.883 22.572 -63.984 1.00 41.69 189 GLY A N 1
ATOM 1488 C CA . GLY A 1 189 ? 10.322 23.417 -62.923 1.00 41.69 189 GLY A CA 1
ATOM 1489 C C . GLY A 1 189 ? 8.803 23.581 -62.920 1.00 41.69 189 GLY A C 1
ATOM 1490 O O . GLY A 1 189 ? 8.312 24.674 -63.171 1.00 41.69 189 GLY A O 1
ATOM 1491 N N . GLY A 1 190 ? 8.061 22.518 -62.596 1.00 39.47 190 GLY A N 1
ATOM 1492 C CA . GLY A 1 190 ? 6.671 22.613 -62.139 1.00 39.47 190 GLY A CA 1
ATOM 1493 C C . GLY A 1 190 ? 6.587 22.526 -60.609 1.00 39.47 190 GLY A C 1
ATOM 1494 O O . GLY A 1 190 ? 7.332 21.757 -60.006 1.00 39.47 190 GLY A O 1
ATOM 1495 N N . GLY A 1 191 ? 5.669 23.289 -60.005 1.00 38.94 191 GLY A N 1
ATOM 1496 C CA . GLY A 1 191 ? 5.300 23.227 -58.579 1.00 38.94 191 GLY A CA 1
ATOM 1497 C C . GLY A 1 191 ? 5.109 24.626 -57.979 1.00 38.94 191 GLY A C 1
ATOM 1498 O O . GLY A 1 191 ? 6.086 25.281 -57.649 1.00 38.94 191 GLY A O 1
ATOM 1499 N N . GLN A 1 192 ? 3.906 25.204 -58.061 1.00 41.25 192 GLN A N 1
ATOM 1500 C CA . GLN A 1 192 ? 2.801 25.127 -57.081 1.00 41.25 192 GLN A CA 1
ATOM 1501 C C . GLN A 1 192 ? 2.870 26.193 -55.969 1.00 41.25 192 GLN A C 1
ATOM 1503 O O . GLN A 1 192 ? 3.657 26.092 -55.036 1.00 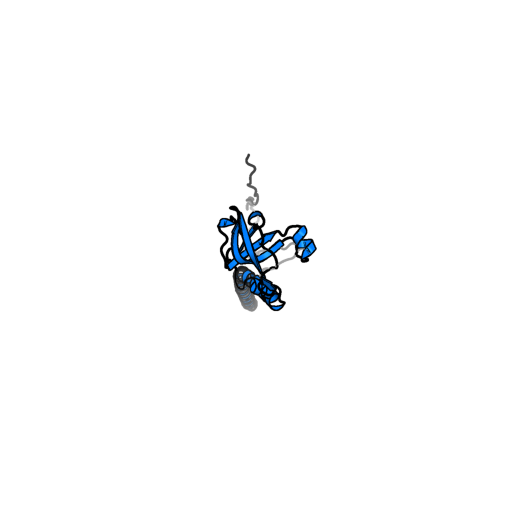41.25 192 GLN A O 1
ATOM 1508 N N . SER A 1 193 ? 1.928 27.138 -56.022 1.00 42.31 193 SER A N 1
ATOM 1509 C CA . SER A 1 193 ? 1.306 27.767 -54.850 1.00 42.31 193 SER A CA 1
ATOM 1510 C C . SER A 1 193 ? -0.163 28.021 -55.200 1.00 42.31 193 SER A C 1
ATOM 1512 O O . SER A 1 193 ? -0.464 28.919 -55.985 1.00 42.31 193 SER A O 1
ATOM 1514 N N . GLY A 1 194 ? -1.044 27.151 -54.708 1.00 50.69 194 GLY A N 1
ATOM 1515 C CA . GLY A 1 194 ? -2.492 27.325 -54.758 1.00 50.69 194 GLY A CA 1
ATOM 1516 C C . GLY A 1 194 ? -2.984 27.889 -53.430 1.00 50.69 194 GLY A C 1
ATOM 1517 O O . GLY A 1 194 ? -2.514 27.457 -52.376 1.00 50.69 194 GLY A O 1
ATOM 1518 N N . GLU A 1 195 ? -3.866 28.877 -53.553 1.00 47.50 195 GLU A N 1
ATOM 1519 C CA . GLU A 1 195 ? -4.717 29.483 -52.523 1.00 47.50 195 GLU A CA 1
ATOM 1520 C C . GLU A 1 195 ? -5.754 28.505 -51.949 1.00 47.50 195 GLU A C 1
ATOM 1522 O O . GLU A 1 195 ? -6.136 27.546 -52.663 1.00 47.50 195 GLU A O 1
#

Secondary structure (DSSP, 8-state):
--EE---GGG--TT-EEEEEPPHHHHHHHT--SEEEEEEEEEEEETTEEEEEEEETTTEEEEEEEEGGGEEEEE-S---TTHHHHHHHHTSHHHHHHHHHHHHHHHHHHHHHHHHHHHHHHHHHHHHHHHHHHHHHHHHTS---S---------TT---------------------------------------

pLDDT: mean 72.07, std 20.02, range [34.66, 94.81]